Protein 9A6F (pdb70)

Radius of gyration: 28.42 Å; Cα contacts (8 Å, |Δi|>4): 442; chains: 2; bounding box: 50×76×65 Å

Secondary structure (DSSP, 8-state):
--HHHHHHHHHHHHHHHTTSPP-HHHHHHHHHHHHTSEEEEEETTSBEEEEE-SS----HHHHHHHHHTB--HHHHHHHHT--S-EEEE-SS-TT--S-GGGGGGGTT-EEEEEEEEETTEEEEEEEEEESSPPP-HHHHHHHHHHHHHHHHHHHHHHHHHHHHHHHHHHHHHHHHHTS-HHHHHHHHHHHHHS-SSEEEE-HHHHHHHHT--HHHHHHHHHHHHHTTSEEEEE-GGG-EEEEES-HHHHHHHHTTT--/--HHHHHHHHHHHHSS----HHHHHHHHHHHHHTTSS-HHHHHHHHHHHHHTT---------

Foldseek 3Di:
DDLVVLLVLLVVVLVVCVPPQQDQAVLQVSLCVSLVWWKWWAWLQQQTRYTDHNDDDPDPVVVVCVVVSGDDRVVSVLLVVPPAKDFFDDLPDPPNSDDPVCSSVPPFWGKIKGFQDDPNDRGTIMITIDRDDGQDPSSVVSSNSSSPSVSVSSVVNVVVVVVVVVVLVVLLVVLCVVADPLLNLLVLVQVVPDPPQKDFDDLVVSCVVSVHDSVSPVVSVVSCVVSVQKDWDAPDPSGIIIGGPRPVNVVVSVVVPPD/DAPVVLQVVCCVVVVDGDPDLQVSLVSLVVCVVVVNADPVRSVVSCVNSVVVPHDDDDPPDD

Nearest PDB structures (foldseek):
  5lnh-assembly1_A  TM=8.984E-01  e=1.939E-40  Bacillus subtilis subsp. subtilis str. 168
 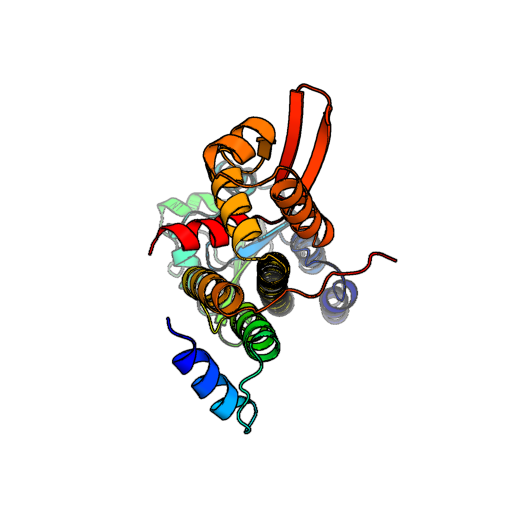 5loe-assembly4_D  TM=8.248E-01  e=2.174E-40  Bacillus subtilis subsp. subtilis str. 168
  5ey2-assembly1_B  TM=9.301E-01  e=2.393E-34  Bacillus cereus ATCC 14579
  8c7u-assembly1_B  TM=8.618E-01  e=5.337E-29  Enterococcus faecalis V583
  8c7o-assembly1_A  TM=7.448E-01  e=7.417E-31  Staphylococcus aureus subsp. aureus USA300

Sequence (321 aa):
MALLQKTRIINSMLQAAAGKPVNFKEMAETLRDVIDSNIFVVSRRGKLLGYSINQQIENDRMKKMLEDRQFPEEYTKNLFNVPETSSNLDINSEYTAFPVENRDLFQAGLTTIVPIIGGGERLGTLILSRLQ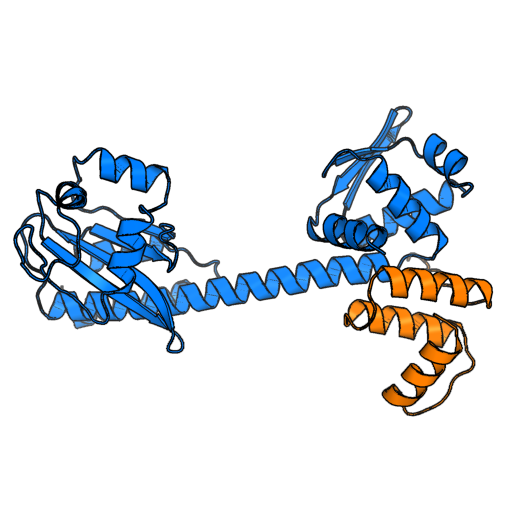DQFNDDDLILAEYGATVVGMEILREKAEEIEEEARSKAVVQMAISSLSYSELEAIEHIFEELDGNEGLLVASKIADRVGITRSVIVNALRKLESAGVIESRSLGMKGTYIKVLNNKFLIELENLKSHMNVSYLSKRFAEMKKYETDCMNKLMDFAKFLYIQGHLSITEFRNSMKVLEANGAESPAYEMN

Structure (mmCIF, N/CA/C/O backbone):
data_9A6F
#
_entry.id   9A6F
#
loop_
_entity.id
_entity.type
_entity.pdbx_description
1 POLYMER CODY_BACSU
2 POLYMER YPPF_BACSU
#
loop_
_atom_site.group_PDB
_atom_site.id
_atom_site.type_symbol
_atom_site.label_atom_id
_atom_site.label_alt_id
_atom_site.label_comp_id
_atom_site.label_asym_id
_atom_site.label_entity_id
_atom_site.label_seq_id
_atom_site.pdbx_PDB_ins_code
_atom_site.Cartn_x
_atom_site.Cartn_y
_atom_site.Cartn_z
_atom_site.occupancy
_atom_site.B_iso_or_equiv
_atom_site.auth_seq_id
_atom_site.auth_comp_id
_atom_site.auth_asym_id
_atom_site.auth_atom_id
_atom_site.pdbx_PDB_model_num
ATOM 1 N N . MET A 1 1 ? -5.958 40.289 5.416 1.000 0.620 1 MET A N 1
ATOM 2 C CA . MET A 1 1 ? -6.882 39.505 4.559 1.000 0.620 1 MET A CA 1
ATOM 3 C C . MET A 1 1 ? -8.015 38.973 5.427 1.000 0.620 1 MET A C 1
ATOM 4 O O . MET A 1 1 ? -7.739 38.649 6.574 1.000 0.620 1 MET A O 1
ATOM 20 N N . ALA A 1 2 ? -9.258 38.913 4.943 1.000 0.810 2 ALA A N 1
ATOM 21 C CA . ALA A 1 2 ? -10.405 38.538 5.782 1.000 0.810 2 ALA A CA 1
ATOM 22 C C . ALA A 1 2 ? -10.444 37.029 6.089 1.000 0.810 2 ALA A C 1
ATOM 23 O O . ALA A 1 2 ? -10.121 36.227 5.208 1.000 0.810 2 ALA A O 1
ATOM 30 N N . LEU A 1 3 ? -10.923 36.646 7.281 1.000 0.870 3 LEU A N 1
ATOM 31 C CA . LEU A 1 3 ? -11.109 35.245 7.690 1.000 0.870 3 LEU A CA 1
ATOM 32 C C . LEU A 1 3 ? -11.870 34.440 6.624 1.000 0.870 3 LEU A C 1
ATOM 33 O O . LEU A 1 3 ? -11.431 33.365 6.230 1.000 0.870 3 LEU A O 1
ATOM 49 N N . LEU A 1 4 ? -12.939 35.013 6.056 1.000 0.830 4 LEU A N 1
ATOM 50 C CA . LEU A 1 4 ? -13.730 34.372 4.998 1.000 0.830 4 LEU A CA 1
ATOM 51 C C . LEU A 1 4 ? -12.921 34.040 3.729 1.000 0.830 4 LEU A C 1
ATOM 52 O O . LEU A 1 4 ? -13.205 33.062 3.046 1.000 0.830 4 LEU A O 1
ATOM 68 N N . GLN A 1 5 ? -11.934 34.857 3.364 1.000 0.870 5 GLN A N 1
ATOM 69 C CA . GLN A 1 5 ? -11.077 34.566 2.209 1.000 0.870 5 GLN A CA 1
ATOM 70 C C . GLN A 1 5 ? -10.047 33.490 2.551 1.000 0.870 5 GLN A C 1
ATOM 71 O O . GLN A 1 5 ? -9.808 32.596 1.745 1.000 0.870 5 GLN A O 1
ATOM 85 N N . LYS A 1 6 ? -9.488 33.543 3.762 1.000 0.900 6 LYS A N 1
ATOM 86 C CA . LYS A 1 6 ? -8.546 32.548 4.277 1.000 0.900 6 LYS A CA 1
ATOM 87 C C . LYS A 1 6 ? -9.171 31.147 4.333 1.000 0.900 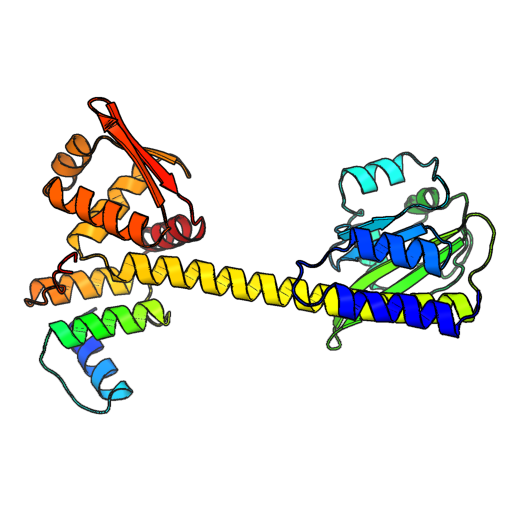6 LYS A C 1
ATOM 88 O O . LYS A 1 6 ? -8.589 30.198 3.813 1.000 0.900 6 LYS A O 1
ATOM 107 N N . THR A 1 7 ? -10.401 31.026 4.837 1.000 0.880 7 THR A N 1
ATOM 108 C CA . THR A 1 7 ? -11.135 29.746 4.853 1.000 0.880 7 THR A CA 1
ATOM 109 C C . THR A 1 7 ? -11.437 29.226 3.445 1.000 0.880 7 THR A C 1
ATOM 110 O O . THR A 1 7 ? -11.402 28.018 3.211 1.000 0.880 7 THR A O 1
ATOM 121 N N . ARG A 1 8 ? -11.679 30.117 2.472 1.000 0.850 8 ARG A N 1
ATOM 122 C CA . ARG A 1 8 ? -11.850 29.738 1.057 1.000 0.850 8 ARG A CA 1
ATOM 123 C C . ARG A 1 8 ? -10.565 29.200 0.427 1.000 0.850 8 ARG A C 1
ATOM 124 O O . ARG A 1 8 ? -10.656 28.263 -0.359 1.000 0.850 8 ARG A O 1
ATOM 145 N N . ILE A 1 9 ? -9.395 29.737 0.781 1.000 0.870 9 ILE A N 1
ATOM 146 C CA . ILE A 1 9 ? -8.105 29.212 0.302 1.000 0.870 9 ILE A CA 1
ATOM 147 C C . ILE A 1 9 ? -7.892 27.789 0.826 1.000 0.870 9 ILE A C 1
ATOM 148 O O . ILE A 1 9 ? -7.606 26.893 0.035 1.000 0.870 9 ILE A O 1
ATOM 164 N N . ILE A 1 10 ? -8.133 27.550 2.120 1.000 0.880 10 ILE A N 1
ATOM 165 C CA . ILE A 1 10 ? -8.030 26.203 2.706 1.000 0.880 10 ILE A CA 1
ATOM 166 C C . ILE A 1 10 ? -8.996 25.229 2.013 1.000 0.880 10 ILE A C 1
ATOM 167 O O . ILE A 1 10 ? -8.594 24.133 1.633 1.000 0.880 10 ILE A O 1
ATOM 183 N N . ASN A 1 11 ? -10.243 25.645 1.761 1.000 0.820 11 ASN A N 1
ATOM 184 C CA . ASN A 1 11 ? -11.219 24.821 1.035 1.000 0.820 11 ASN A CA 1
ATOM 185 C C . ASN A 1 11 ? -10.792 24.488 -0.401 1.000 0.820 11 ASN A C 1
ATOM 186 O O . ASN A 1 11 ? -11.130 23.423 -0.914 1.000 0.820 11 ASN A O 1
ATOM 197 N N . SER A 1 12 ? -10.057 25.380 -1.066 1.000 0.820 12 SER A N 1
ATOM 198 C CA . SER A 1 12 ? -9.605 25.137 -2.437 1.000 0.820 12 SER A CA 1
ATOM 199 C C . SER A 1 12 ? -8.551 24.024 -2.531 1.000 0.820 12 SER A C 1
ATOM 200 O O . SER A 1 12 ? -8.483 23.350 -3.559 1.000 0.820 12 SER A O 1
ATOM 208 N N . MET A 1 13 ? -7.809 23.752 -1.446 1.000 0.780 13 MET A N 1
ATOM 209 C CA . MET A 1 13 ? -6.847 22.642 -1.392 1.000 0.780 13 MET A CA 1
ATOM 210 C C . MET A 1 13 ? -7.519 21.279 -1.590 1.000 0.780 13 MET A C 1
ATOM 211 O O . MET A 1 13 ? -7.035 20.477 -2.383 1.000 0.780 13 MET A O 1
ATOM 225 N N . LEU A 1 14 ? -8.668 21.045 -0.941 1.000 0.730 14 LEU A N 1
ATOM 226 C CA . LEU A 1 14 ? -9.464 19.816 -1.096 1.000 0.730 14 LEU A CA 1
ATOM 227 C C . LEU A 1 14 ? -9.848 19.563 -2.560 1.000 0.730 14 LEU A C 1
ATOM 228 O O . LEU A 1 14 ? -9.836 18.429 -3.032 1.000 0.730 14 LEU A O 1
ATOM 244 N N . GLN A 1 15 ? -10.191 20.629 -3.287 1.000 0.700 15 GLN A N 1
ATOM 245 C CA . GLN A 1 15 ? -10.632 20.529 -4.678 1.000 0.700 15 GLN A CA 1
ATOM 246 C C . GLN A 1 15 ? -9.463 20.292 -5.636 1.000 0.700 15 GLN A C 1
ATOM 247 O O . GLN A 1 15 ? -9.589 19.499 -6.565 1.000 0.700 15 GLN A O 1
ATOM 261 N N . ALA A 1 16 ? -8.329 20.963 -5.419 1.000 0.660 16 ALA A N 1
ATOM 262 C CA . ALA A 1 16 ? -7.151 20.838 -6.275 1.000 0.660 16 ALA A CA 1
ATOM 263 C C . ALA A 1 16 ? -6.407 19.504 -6.087 1.000 0.660 16 ALA A C 1
ATOM 264 O O . ALA A 1 16 ? -5.768 19.020 -7.026 1.000 0.660 16 ALA A O 1
ATOM 271 N N . ALA A 1 17 ? -6.495 18.920 -4.888 1.000 0.620 17 ALA A N 1
ATOM 272 C CA . ALA A 1 17 ? -5.901 17.628 -4.564 1.000 0.620 17 ALA A CA 1
ATOM 273 C C . ALA A 1 17 ? -6.684 16.441 -5.155 1.000 0.620 17 ALA A C 1
ATOM 274 O O . ALA A 1 17 ? -6.119 15.358 -5.321 1.000 0.620 17 ALA A O 1
ATOM 281 N N . ALA A 1 18 ? -7.962 16.621 -5.509 1.000 0.640 18 ALA A N 1
ATOM 282 C CA . ALA A 1 18 ? -8.794 15.554 -6.057 1.000 0.640 18 ALA A CA 1
ATOM 283 C C . ALA A 1 18 ? -8.199 14.991 -7.364 1.000 0.640 18 ALA A C 1
ATOM 284 O O . ALA A 1 18 ? -8.051 15.696 -8.362 1.000 0.640 18 ALA A O 1
ATOM 291 N N . GLY A 1 19 ? -7.847 13.703 -7.354 1.000 0.680 19 GLY A N 1
ATOM 292 C CA . GLY A 1 19 ? -7.251 13.001 -8.497 1.000 0.680 19 GLY A CA 1
ATOM 293 C C . GLY A 1 19 ? -5.728 13.121 -8.617 1.000 0.680 19 GLY A C 1
ATOM 294 O O . GLY A 1 19 ? -5.142 12.476 -9.483 1.000 0.680 19 GLY A O 1
ATOM 298 N N . LYS A 1 20 ? -5.071 13.900 -7.752 1.000 0.780 20 LYS A N 1
ATOM 299 C CA . LYS A 1 20 ? -3.609 13.898 -7.604 1.000 0.780 20 LYS A CA 1
ATOM 300 C C . LYS A 1 20 ? -3.204 13.118 -6.353 1.000 0.780 20 LYS A C 1
ATOM 301 O O . LYS A 1 20 ? -4.000 13.060 -5.415 1.000 0.780 20 LYS A O 1
ATOM 320 N N . PRO A 1 21 ? -1.985 12.555 -6.311 1.000 0.820 21 PRO A N 1
ATOM 321 C CA . PRO A 1 21 ? -1.429 12.010 -5.079 1.000 0.820 21 PRO A CA 1
ATOM 322 C C . PRO A 1 21 ? -1.417 13.065 -3.971 1.000 0.820 21 PRO A C 1
ATOM 323 O O . PRO A 1 21 ? -1.174 14.246 -4.238 1.000 0.820 21 PRO A O 1
ATOM 334 N N . VAL A 1 22 ? -1.663 12.629 -2.739 1.000 0.870 22 VAL A N 1
ATOM 335 C CA . VAL A 1 22 ? -1.660 13.503 -1.563 1.000 0.870 22 VAL A CA 1
ATOM 336 C C . VAL A 1 22 ? -0.293 14.185 -1.405 1.000 0.870 22 VAL A C 1
ATOM 337 O O . VAL A 1 22 ? 0.752 13.538 -1.472 1.000 0.870 22 VAL A O 1
ATOM 350 N N . ASN A 1 23 ? -0.286 15.505 -1.183 1.000 0.900 23 ASN A N 1
ATOM 351 C CA . ASN A 1 23 ? 0.939 16.294 -1.026 1.000 0.900 23 ASN A CA 1
ATOM 352 C C . ASN A 1 23 ? 0.917 17.144 0.253 1.000 0.900 23 ASN A C 1
ATOM 353 O O . ASN A 1 23 ? 0.516 18.310 0.260 1.000 0.900 23 ASN A O 1
ATOM 364 N N . PHE A 1 24 ? 1.421 16.578 1.351 1.000 0.930 24 PHE A N 1
ATOM 365 C CA . PHE A 1 24 ? 1.481 17.278 2.638 1.000 0.930 24 PHE A CA 1
ATOM 366 C C . PHE A 1 24 ? 2.390 18.507 2.651 1.000 0.930 24 PHE A C 1
ATOM 367 O O . PHE A 1 24 ? 2.181 19.394 3.477 1.000 0.930 24 PHE A O 1
ATOM 384 N N . LYS A 1 25 ? 3.390 18.590 1.764 1.000 0.910 25 LYS A N 1
ATOM 385 C CA . LYS A 1 25 ? 4.268 19.764 1.681 1.000 0.910 25 LYS A CA 1
ATOM 386 C C . LYS A 1 25 ? 3.497 20.978 1.164 1.000 0.910 25 LYS A C 1
ATOM 387 O O . LYS A 1 25 ? 3.530 22.025 1.798 1.000 0.910 25 LYS A O 1
ATOM 406 N N . GLU A 1 26 ? 2.765 20.808 0.068 1.000 0.910 26 GLU A N 1
ATOM 407 C CA . GLU A 1 26 ? 1.942 21.866 -0.534 1.000 0.910 26 GLU A CA 1
ATOM 408 C C . GLU A 1 26 ? 0.818 22.320 0.411 1.000 0.910 26 GLU A C 1
ATOM 409 O O . GLU A 1 26 ? 0.547 23.515 0.544 1.000 0.910 26 GLU A O 1
ATOM 421 N N . MET A 1 27 ? 0.218 21.382 1.152 1.000 0.930 27 MET A N 1
ATOM 422 C CA . MET A 1 27 ? -0.742 21.725 2.204 1.000 0.930 27 MET A CA 1
ATOM 423 C C . MET A 1 27 ? -0.098 22.526 3.337 1.000 0.930 27 MET A C 1
ATOM 424 O O . MET A 1 27 ? -0.649 23.540 3.762 1.000 0.930 27 MET A O 1
ATOM 438 N N . ALA A 1 28 ? 1.074 22.100 3.819 1.000 0.940 28 ALA A N 1
ATOM 439 C CA . ALA A 1 28 ? 1.794 22.825 4.860 1.000 0.940 28 ALA A CA 1
ATOM 440 C C . ALA A 1 28 ? 2.201 24.233 4.395 1.000 0.940 28 ALA A C 1
ATOM 441 O O . ALA A 1 28 ? 2.107 25.175 5.176 1.000 0.940 28 ALA A O 1
ATOM 448 N N . GLU A 1 29 ? 2.610 24.395 3.133 1.000 0.930 29 GLU A N 1
ATOM 449 C CA . GLU A 1 29 ? 2.896 25.694 2.508 1.000 0.930 29 GLU A CA 1
ATOM 450 C C . GLU A 1 29 ? 1.653 26.585 2.454 1.000 0.930 29 GLU A C 1
ATOM 451 O O . GLU A 1 29 ? 1.698 27.730 2.897 1.000 0.930 29 GLU A O 1
ATOM 463 N N . THR A 1 30 ? 0.519 26.047 2.010 1.000 0.930 30 THR A N 1
ATOM 464 C CA . THR A 1 30 ? -0.731 26.812 1.953 1.000 0.930 30 THR A CA 1
ATOM 465 C C . THR A 1 30 ? -1.194 27.237 3.348 1.000 0.930 30 THR A C 1
ATOM 466 O O . THR A 1 30 ? -1.578 28.388 3.549 1.000 0.930 30 THR A O 1
ATOM 477 N N . LEU A 1 31 ? -1.135 26.340 4.340 1.000 0.950 31 LEU A N 1
ATOM 478 C CA . LEU A 1 31 ? -1.477 26.676 5.724 1.000 0.950 31 LEU A CA 1
ATOM 479 C C . LEU A 1 31 ? -0.524 27.721 6.306 1.000 0.950 31 LEU A C 1
ATOM 480 O O . LEU A 1 31 ? -0.991 28.633 6.985 1.000 0.950 31 LEU A O 1
ATOM 496 N N . ARG A 1 32 ? 0.779 27.632 6.008 1.000 0.930 32 ARG A N 1
ATOM 497 C CA . ARG A 1 32 ? 1.779 28.622 6.429 1.000 0.930 32 ARG A CA 1
ATOM 498 C C . ARG A 1 32 ? 1.404 30.001 5.910 1.000 0.930 32 ARG A C 1
ATOM 499 O O . ARG A 1 32 ? 1.433 30.944 6.683 1.000 0.930 32 ARG A O 1
ATOM 520 N N . ASP A 1 33 ? 1.018 30.115 4.644 1.000 0.920 33 ASP A N 1
ATOM 521 C CA . ASP A 1 33 ? 0.702 31.405 4.022 1.000 0.920 33 ASP A CA 1
ATOM 522 C C . ASP A 1 33 ? -0.645 31.971 4.503 1.000 0.920 33 ASP A C 1
ATOM 523 O O . ASP A 1 33 ? -0.817 33.182 4.651 1.000 0.920 33 ASP A O 1
ATOM 532 N N . VAL A 1 34 ? -1.621 31.099 4.770 1.000 0.930 34 VAL A N 1
ATOM 533 C CA . VAL A 1 34 ? -2.955 31.499 5.242 1.000 0.930 34 VAL A CA 1
ATOM 534 C C . VAL A 1 34 ? -2.940 31.901 6.719 1.000 0.930 34 VAL A C 1
ATOM 535 O O . VAL A 1 34 ? -3.593 32.883 7.104 1.000 0.930 34 VAL A O 1
ATOM 548 N N . ILE A 1 35 ? -2.224 31.138 7.542 1.000 0.920 35 ILE A N 1
ATOM 549 C CA . ILE A 1 35 ? -2.139 31.332 8.991 1.000 0.920 35 ILE A CA 1
ATOM 550 C C . ILE A 1 35 ? -0.947 32.222 9.350 1.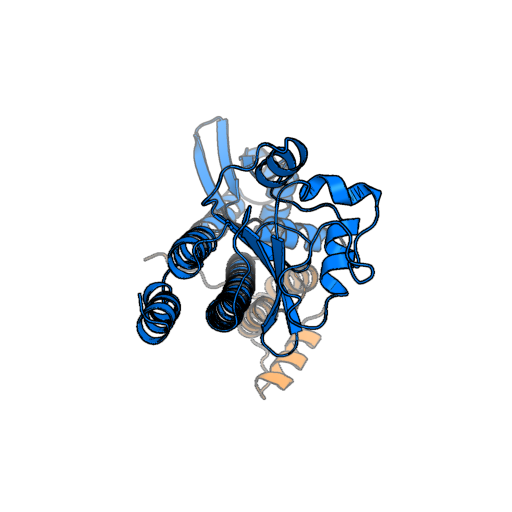000 0.920 35 ILE A C 1
ATOM 551 O O . ILE A 1 35 ? -0.963 32.805 10.412 1.000 0.920 35 ILE A O 1
ATOM 567 N N . ASP A 1 36 ? 0.039 32.433 8.483 1.000 0.900 36 ASP A N 1
ATOM 568 C CA . ASP A 1 36 ? 1.254 33.209 8.781 1.000 0.900 36 ASP A CA 1
ATOM 569 C C . ASP A 1 36 ? 2.031 32.640 9.983 1.000 0.900 36 ASP A C 1
ATOM 570 O O . ASP A 1 36 ? 2.309 33.305 10.982 1.000 0.900 36 ASP A O 1
ATOM 579 N N . SER A 1 37 ? 2.334 31.345 9.932 1.000 0.890 37 SER A N 1
ATOM 580 C CA . SER A 1 37 ? 3.054 30.634 10.993 1.000 0.890 37 SER A CA 1
ATOM 581 C C . SER A 1 37 ? 3.865 29.481 10.425 1.000 0.890 37 SER A C 1
ATOM 582 O O . SER A 1 37 ? 3.563 28.979 9.347 1.000 0.890 37 SER A O 1
ATOM 590 N N . ASN A 1 38 ? 4.854 28.990 11.168 1.000 0.890 38 ASN A N 1
ATOM 591 C CA . ASN A 1 38 ? 5.469 27.704 10.842 1.000 0.890 38 ASN A CA 1
ATOM 592 C C . ASN A 1 38 ? 4.422 26.596 10.977 1.000 0.890 38 ASN A C 1
ATOM 593 O O . ASN A 1 38 ? 3.626 26.630 11.915 1.000 0.890 38 ASN A O 1
ATOM 604 N N . ILE A 1 39 ? 4.431 25.628 10.063 1.000 0.920 39 ILE A N 1
ATOM 605 C CA . ILE A 1 39 ? 3.478 24.518 10.029 1.000 0.920 39 ILE A CA 1
ATOM 606 C C . ILE A 1 39 ? 4.236 23.201 10.004 1.000 0.920 39 ILE A C 1
ATOM 607 O O . ILE A 1 39 ? 5.108 22.997 9.159 1.000 0.920 39 ILE A O 1
ATOM 623 N N . PHE A 1 40 ? 3.846 22.278 10.876 1.000 0.900 40 PHE A N 1
ATOM 624 C CA . PHE A 1 40 ? 4.337 20.906 10.877 1.000 0.900 40 PHE A CA 1
ATOM 625 C C . PHE A 1 40 ? 3.156 19.944 10.957 1.000 0.900 40 PHE A C 1
ATOM 626 O O . PHE A 1 40 ? 2.354 19.991 11.889 1.000 0.900 40 PHE A O 1
ATOM 643 N N . VAL A 1 41 ? 3.065 19.051 9.979 1.000 0.950 41 VAL A N 1
ATOM 644 C CA . VAL A 1 41 ? 2.084 17.970 9.933 1.000 0.950 41 VAL A CA 1
ATOM 645 C C . VAL A 1 41 ? 2.773 16.693 10.385 1.000 0.950 41 VAL A C 1
ATOM 646 O O . VAL A 1 41 ? 3.631 16.149 9.686 1.000 0.950 41 VAL A O 1
ATOM 659 N N . VAL A 1 42 ? 2.392 16.203 11.559 1.000 0.930 42 VAL A N 1
ATOM 660 C CA . VAL A 1 42 ? 2.993 15.026 12.185 1.000 0.930 42 VAL A CA 1
ATOM 661 C C . VAL A 1 42 ? 1.972 13.896 12.218 1.000 0.930 42 VAL A C 1
ATOM 662 O O . VAL A 1 42 ? 0.839 14.071 12.657 1.000 0.930 42 VAL A O 1
ATOM 675 N N . SER A 1 43 ? 2.361 12.711 11.762 1.000 0.920 43 SER A N 1
ATOM 676 C CA . SER A 1 43 ? 1.519 11.515 11.839 1.000 0.920 43 SER A CA 1
ATOM 677 C C . SER A 1 43 ? 1.318 11.044 13.284 1.000 0.920 43 SER A C 1
ATOM 678 O O . SER A 1 43 ? 2.071 11.401 14.191 1.000 0.920 43 SER A O 1
ATOM 686 N N . ARG A 1 44 ? 0.367 10.127 13.497 1.000 0.870 44 ARG A N 1
ATOM 687 C CA . ARG A 1 44 ? 0.165 9.441 14.787 1.000 0.870 44 ARG A CA 1
ATOM 688 C C . ARG A 1 44 ? 1.443 8.814 15.373 1.000 0.870 44 ARG A C 1
ATOM 689 O O . ARG A 1 44 ? 1.551 8.693 16.587 1.000 0.870 44 ARG A O 1
ATOM 710 N N . ARG A 1 45 ? 2.396 8.394 14.530 1.000 0.890 45 ARG A N 1
ATOM 711 C CA . ARG A 1 45 ? 3.663 7.752 14.938 1.000 0.890 45 ARG A CA 1
ATOM 712 C C . ARG A 1 45 ? 4.852 8.719 15.002 1.000 0.890 45 ARG A C 1
ATOM 713 O O . ARG A 1 45 ? 5.990 8.275 15.112 1.000 0.890 45 ARG A O 1
ATOM 734 N N . GLY A 1 46 ? 4.625 10.027 14.894 1.000 0.890 46 GLY A N 1
ATOM 735 C CA . GLY A 1 46 ? 5.701 11.020 14.991 1.000 0.890 46 GLY A CA 1
ATOM 736 C C . GLY A 1 46 ? 6.460 11.258 13.687 1.000 0.890 46 GLY A C 1
ATOM 737 O O . GLY A 1 46 ? 7.292 12.158 13.625 1.000 0.890 46 GLY A O 1
ATOM 741 N N . LYS A 1 47 ? 6.161 10.505 12.622 1.000 0.930 47 LYS A N 1
ATOM 742 C CA . LYS A 1 47 ? 6.703 10.778 11.287 1.000 0.930 47 LYS A CA 1
ATOM 743 C C . LYS A 1 47 ? 6.211 12.139 10.812 1.000 0.930 47 LYS A C 1
ATOM 744 O O . LYS A 1 47 ? 5.002 12.383 10.838 1.000 0.930 47 LYS A O 1
ATOM 763 N N . LEU A 1 48 ? 7.126 12.989 10.368 1.000 0.930 48 LEU A N 1
ATOM 764 C CA . LEU A 1 48 ? 6.821 14.285 9.781 1.000 0.930 48 LEU A CA 1
ATOM 765 C C . LEU A 1 48 ? 6.354 14.078 8.334 1.000 0.930 48 LEU A C 1
ATOM 766 O O . LEU A 1 48 ? 7.144 13.719 7.459 1.000 0.930 48 LEU A O 1
ATOM 782 N N . LEU A 1 49 ? 5.056 14.272 8.097 1.000 0.940 49 LEU A N 1
ATOM 783 C CA . LEU A 1 49 ? 4.426 14.075 6.788 1.000 0.940 49 LEU A CA 1
ATOM 784 C C . LEU A 1 49 ? 4.724 15.249 5.852 1.000 0.940 49 LEU A C 1
ATOM 785 O O . LEU A 1 49 ? 5.078 15.059 4.691 1.000 0.940 49 LEU A O 1
ATOM 801 N N . GLY A 1 50 ? 4.642 16.468 6.379 1.000 0.920 50 GLY A N 1
ATOM 802 C CA . GLY A 1 50 ? 4.933 17.696 5.653 1.000 0.920 50 GLY A CA 1
ATOM 803 C C . GLY A 1 50 ? 5.189 18.841 6.616 1.000 0.920 50 GLY A C 1
ATOM 804 O O . GLY A 1 50 ? 4.735 18.817 7.758 1.000 0.920 50 GLY A O 1
ATOM 808 N N . TYR A 1 51 ? 5.942 19.836 6.172 1.000 0.900 51 TYR A N 1
ATOM 809 C CA . TYR A 1 51 ? 6.179 21.043 6.945 1.000 0.900 51 TYR A CA 1
ATOM 810 C C . TYR A 1 51 ? 6.453 22.216 6.020 1.000 0.900 51 TYR A C 1
ATOM 811 O O . TYR A 1 51 ? 6.851 22.041 4.867 1.000 0.900 51 TYR A O 1
ATOM 829 N N . SER A 1 52 ? 6.267 23.411 6.555 1.000 0.910 52 SER A N 1
ATOM 830 C CA . SER A 1 52 ? 6.668 24.637 5.896 1.000 0.910 52 SER A CA 1
ATOM 831 C C . SER A 1 52 ? 7.055 25.677 6.937 1.000 0.910 52 SER A C 1
ATOM 832 O O . SER A 1 52 ? 6.387 25.831 7.959 1.000 0.910 52 SER A O 1
ATOM 840 N N . ILE A 1 53 ? 8.171 26.362 6.693 1.000 0.850 53 ILE A N 1
ATOM 841 C CA . ILE A 1 53 ? 8.756 27.341 7.614 1.000 0.850 53 ILE A CA 1
ATOM 842 C C . ILE A 1 53 ? 8.519 28.737 7.042 1.000 0.850 53 ILE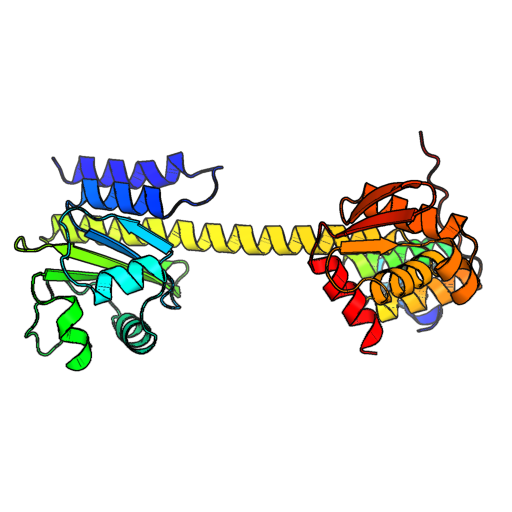 A C 1
ATOM 843 O O . ILE A 1 53 ? 8.727 28.967 5.850 1.000 0.850 53 ILE A O 1
ATOM 859 N N . ASN A 1 54 ? 8.079 29.648 7.904 1.000 0.760 54 ASN A N 1
ATOM 860 C CA . ASN A 1 54 ? 7.907 31.071 7.631 1.000 0.760 54 ASN A CA 1
ATOM 861 C C . ASN A 1 54 ? 9.031 31.896 8.270 1.000 0.760 54 ASN A C 1
ATOM 862 O O . ASN A 1 54 ? 9.659 32.729 7.626 1.000 0.760 54 ASN A O 1
ATOM 873 N N . GLN A 1 55 ? 9.323 31.615 9.542 1.000 0.700 55 GLN A N 1
ATOM 874 C CA . GLN A 1 55 ? 10.347 32.306 10.318 1.000 0.700 55 GLN A CA 1
ATOM 875 C C . GLN A 1 55 ? 11.427 31.302 10.716 1.000 0.700 55 GLN A C 1
ATOM 876 O O . GLN A 1 55 ? 11.118 30.265 11.309 1.000 0.700 55 GLN A O 1
ATOM 890 N N . GLN A 1 56 ? 12.682 31.583 10.343 1.000 0.630 56 GLN A N 1
ATOM 891 C CA . GLN A 1 56 ? 13.786 30.650 10.560 1.000 0.630 56 GLN A CA 1
ATOM 892 C C . GLN A 1 56 ? 13.954 30.309 12.039 1.000 0.630 56 GLN A C 1
ATOM 893 O O . GLN A 1 56 ? 13.921 31.170 12.914 1.000 0.630 56 GLN A O 1
ATOM 907 N N . ILE A 1 57 ? 14.166 29.019 12.280 1.000 0.560 57 ILE A N 1
ATOM 908 C CA . ILE A 1 57 ? 14.416 28.455 13.598 1.000 0.560 57 ILE A CA 1
ATOM 909 C C . ILE A 1 57 ? 15.911 28.141 13.665 1.000 0.560 57 ILE A C 1
ATOM 910 O O . ILE A 1 57 ? 16.397 27.293 12.917 1.000 0.560 57 ILE A O 1
ATOM 926 N N . GLU A 1 58 ? 16.647 28.796 14.562 1.000 0.560 58 GLU A N 1
ATOM 927 C CA . GLU A 1 58 ? 18.094 28.568 14.730 1.000 0.560 58 GLU A CA 1
ATOM 928 C C . GLU A 1 58 ? 18.435 27.319 15.569 1.000 0.560 58 GLU A C 1
ATOM 929 O O . GLU A 1 58 ? 19.588 27.097 15.920 1.000 0.560 58 GLU A O 1
ATOM 941 N N . ASN A 1 59 ? 17.460 26.461 15.876 1.000 0.620 59 ASN A N 1
ATOM 942 C CA . ASN A 1 59 ? 17.663 25.306 16.747 1.000 0.620 59 ASN A CA 1
ATOM 943 C C . ASN A 1 59 ? 18.170 24.072 15.981 1.000 0.620 59 ASN A C 1
ATOM 944 O O . ASN A 1 59 ? 17.463 23.493 15.151 1.000 0.620 59 ASN A O 1
ATOM 955 N N . ASP A 1 60 ? 19.379 23.620 16.308 1.000 0.640 60 ASP A N 1
ATOM 956 C CA . ASP A 1 60 ? 20.011 22.468 15.656 1.000 0.640 60 ASP A CA 1
ATOM 957 C C . ASP A 1 60 ? 19.263 21.150 15.884 1.000 0.640 60 ASP A C 1
ATOM 958 O O . ASP A 1 60 ? 19.200 20.298 14.997 1.000 0.640 60 ASP A O 1
ATOM 967 N N . ARG A 1 61 ? 18.619 20.984 17.042 1.000 0.650 61 ARG A N 1
ATOM 968 C CA . ARG A 1 61 ? 17.812 19.796 17.337 1.000 0.650 61 ARG A CA 1
ATOM 969 C C . ARG A 1 61 ? 16.565 19.750 16.445 1.000 0.650 61 ARG A C 1
ATOM 970 O O . ARG A 1 61 ? 16.210 18.677 15.962 1.000 0.650 61 ARG A O 1
ATOM 991 N N . MET A 1 62 ? 15.958 20.909 16.154 1.000 0.680 62 MET A N 1
ATOM 992 C CA . MET A 1 62 ? 14.881 21.023 15.160 1.000 0.680 62 MET A CA 1
ATOM 993 C C . MET A 1 62 ? 15.376 20.676 13.758 1.000 0.680 62 MET A C 1
ATOM 994 O O . MET A 1 62 ? 14.723 19.885 13.085 1.000 0.680 62 MET A O 1
ATOM 1008 N N . LYS A 1 63 ? 16.537 21.197 13.331 1.000 0.700 63 LYS A N 1
ATOM 1009 C CA . LYS A 1 63 ? 17.117 20.842 12.022 1.000 0.700 63 LYS A CA 1
ATOM 1010 C C . LYS A 1 63 ? 17.245 19.331 11.869 1.000 0.700 63 LYS A C 1
ATOM 1011 O O . LYS A 1 63 ? 16.785 18.787 10.872 1.000 0.700 63 LYS A O 1
ATOM 1030 N N . LYS A 1 64 ? 17.748 18.653 12.901 1.000 0.730 64 LYS A N 1
ATOM 1031 C CA . LYS A 1 64 ? 17.871 17.197 12.889 1.000 0.730 64 LYS A CA 1
ATOM 1032 C C . LYS A 1 64 ? 16.524 16.478 12.736 1.000 0.730 64 LYS A C 1
ATOM 1033 O O . LYS A 1 64 ? 16.430 15.557 11.941 1.000 0.730 64 LYS A O 1
ATOM 1052 N N . MET A 1 65 ? 15.457 16.907 13.418 1.000 0.740 65 MET A N 1
ATOM 1053 C CA . MET A 1 65 ? 14.126 16.294 13.225 1.000 0.740 65 MET A CA 1
ATOM 1054 C C . MET A 1 65 ? 13.557 16.523 11.822 1.000 0.740 65 MET A C 1
ATOM 1055 O O . MET A 1 65 ? 12.823 15.678 11.307 1.000 0.740 65 MET A O 1
ATOM 1069 N N . LEU A 1 66 ? 13.861 17.675 11.216 1.000 0.770 66 LEU A N 1
ATOM 1070 C CA . LEU A 1 66 ? 13.460 17.976 9.842 1.000 0.770 66 LEU A CA 1
ATOM 1071 C C . LEU A 1 66 ? 14.229 17.108 8.839 1.000 0.770 66 LEU A C 1
ATOM 1072 O O . LEU A 1 66 ? 13.634 16.645 7.866 1.000 0.770 66 LEU A O 1
ATOM 1088 N N . GLU A 1 67 ? 15.512 16.850 9.099 1.000 0.790 67 GLU A N 1
ATOM 1089 C CA . GLU A 1 67 ? 16.353 15.938 8.315 1.000 0.790 67 GLU A CA 1
ATOM 1090 C C . GLU A 1 67 ? 15.906 14.479 8.462 1.000 0.790 67 GLU A C 1
ATOM 1091 O O . GLU A 1 67 ? 15.609 13.824 7.463 1.000 0.790 67 GLU A O 1
ATOM 1103 N N . ASP A 1 68 ? 15.765 14.000 9.700 1.000 0.820 68 ASP A N 1
ATOM 1104 C CA . ASP A 1 68 ? 15.336 12.634 10.021 1.000 0.820 68 ASP A CA 1
ATOM 1105 C C . ASP A 1 68 ? 13.857 12.390 9.651 1.000 0.820 68 ASP A C 1
ATOM 1106 O O . ASP A 1 68 ? 13.396 11.248 9.609 1.000 0.820 68 ASP A O 1
ATOM 1115 N N . ARG A 1 69 ? 13.087 13.462 9.398 1.000 0.870 69 ARG A N 1
ATOM 1116 C CA . ARG A 1 69 ? 11.626 13.461 9.186 1.000 0.870 69 ARG A CA 1
ATOM 1117 C C . ARG A 1 69 ? 10.858 12.690 10.259 1.000 0.870 69 ARG A C 1
ATOM 1118 O O . ARG A 1 69 ? 9.807 12.098 9.993 1.000 0.870 69 ARG A O 1
ATOM 1139 N N . GLN A 1 70 ? 11.361 12.715 11.484 1.000 0.870 70 GLN A N 1
ATOM 1140 C CA . GLN A 1 70 ? 10.830 11.935 12.587 1.000 0.870 70 GLN A CA 1
ATOM 1141 C C . GLN A 1 70 ? 10.989 12.710 13.891 1.000 0.870 70 GLN A C 1
ATOM 1142 O O . GLN A 1 70 ? 12.085 13.126 14.265 1.000 0.870 70 GLN A O 1
ATOM 1156 N N . PHE A 1 71 ? 9.879 12.879 14.603 1.000 0.820 71 PHE A N 1
ATOM 1157 C CA . PHE A 1 71 ? 9.897 13.402 15.958 1.000 0.820 71 PHE A CA 1
ATOM 1158 C C . PHE A 1 71 ? 10.313 12.305 16.947 1.000 0.820 71 PHE A C 1
ATOM 1159 O O . PHE A 1 71 ? 9.969 11.131 16.753 1.000 0.820 71 PHE A O 1
ATOM 1176 N N . PRO A 1 72 ? 11.004 12.678 18.037 1.000 0.770 72 PRO A N 1
ATOM 1177 C CA . PRO A 1 72 ? 11.331 11.775 19.129 1.000 0.770 72 PRO A CA 1
ATOM 1178 C C . PRO A 1 72 ? 10.101 11.041 19.662 1.000 0.770 72 PRO A C 1
ATOM 1179 O O . PRO A 1 72 ? 9.009 11.610 19.758 1.000 0.770 72 PRO A O 1
ATOM 1190 N N . GLU A 1 73 ? 10.277 9.777 20.044 1.000 0.800 73 GLU A N 1
ATOM 1191 C CA . GLU A 1 73 ? 9.165 8.925 20.473 1.000 0.800 73 GLU A CA 1
ATOM 1192 C C . GLU A 1 73 ? 8.463 9.473 21.724 1.000 0.800 73 GLU A C 1
ATOM 1193 O O . GLU A 1 73 ? 7.236 9.503 21.791 1.000 0.800 73 GLU A O 1
ATOM 1205 N N . GLU A 1 74 ? 9.231 9.965 22.697 1.000 0.750 74 GLU A N 1
ATOM 1206 C CA . GLU A 1 74 ? 8.688 10.533 23.933 1.000 0.750 74 GLU A CA 1
ATOM 1207 C C . GLU A 1 74 ? 7.840 11.783 23.664 1.000 0.750 74 GLU A C 1
ATOM 1208 O O . GLU A 1 74 ? 6.717 11.903 24.150 1.000 0.750 74 GLU A O 1
ATOM 1220 N N . TYR A 1 75 ? 8.330 12.677 22.803 1.000 0.740 75 TYR A N 1
ATOM 1221 C CA . TYR A 1 75 ? 7.578 13.850 22.367 1.000 0.740 75 TYR A CA 1
ATOM 1222 C C . TYR A 1 75 ? 6.299 13.449 21.622 1.000 0.740 75 TYR A C 1
ATOM 1223 O O . TYR A 1 75 ? 5.221 13.964 21.910 1.000 0.740 75 TYR A O 1
ATOM 1241 N N . THR A 1 76 ? 6.402 12.469 20.721 1.000 0.800 76 THR A N 1
ATOM 1242 C CA . THR A 1 76 ? 5.260 11.920 19.977 1.000 0.800 76 THR A CA 1
ATOM 1243 C C . THR A 1 76 ? 4.177 11.375 20.917 1.000 0.800 76 THR A C 1
ATOM 1244 O O . THR A 1 76 ? 2.994 11.628 20.691 1.000 0.800 76 THR A O 1
ATOM 1255 N N . LYS A 1 77 ? 4.557 10.678 22.000 1.000 0.790 77 LYS A N 1
ATOM 1256 C CA . LYS A 1 77 ? 3.614 10.196 23.027 1.000 0.790 77 LYS A CA 1
ATOM 1257 C C . LYS A 1 77 ? 2.918 11.348 23.748 1.000 0.790 77 LYS A C 1
ATOM 1258 O O . LYS A 1 77 ? 1.705 11.305 23.921 1.000 0.790 77 LYS A O 1
ATOM 1277 N N . ASN A 1 78 ? 3.655 12.394 24.109 1.000 0.760 78 ASN A N 1
ATOM 1278 C CA . ASN A 1 78 ? 3.085 13.544 24.812 1.000 0.760 78 ASN A CA 1
ATOM 1279 C C . ASN A 1 78 ? 2.119 14.349 23.937 1.000 0.760 78 ASN A C 1
ATOM 1280 O O . ASN A 1 78 ? 1.057 14.741 24.413 1.000 0.760 78 ASN A O 1
ATOM 1291 N N . LEU A 1 79 ? 2.413 14.510 22.641 1.000 0.790 79 LEU A N 1
ATOM 1292 C CA . LEU A 1 79 ? 1.467 15.113 21.693 1.000 0.790 79 LEU A CA 1
ATOM 1293 C C . LEU A 1 79 ? 0.129 14.369 21.664 1.000 0.790 79 LEU A C 1
ATOM 1294 O O . LEU A 1 79 ? -0.925 14.985 21.512 1.000 0.790 79 LEU A O 1
ATOM 1310 N N . PHE A 1 80 ? 0.156 13.043 21.792 1.000 0.780 80 PHE A N 1
ATOM 1311 C CA . PHE A 1 80 ? -1.051 12.221 21.768 1.000 0.780 80 PHE A CA 1
ATOM 1312 C C . PHE A 1 80 ? -1.940 12.444 22.997 1.000 0.780 80 PHE A C 1
ATOM 1313 O O . PHE A 1 80 ? -3.158 12.317 22.898 1.000 0.780 80 PHE A O 1
ATOM 1330 N N . ASN A 1 81 ? -1.345 12.838 24.124 1.000 0.760 81 ASN A N 1
ATOM 1331 C CA . ASN A 1 81 ? -2.075 13.162 25.346 1.000 0.760 81 ASN A CA 1
ATOM 1332 C C . ASN A 1 81 ? -2.792 14.519 25.283 1.000 0.760 81 ASN A C 1
ATOM 1333 O O . ASN A 1 81 ? -3.538 14.823 26.205 1.000 0.760 81 ASN A O 1
ATOM 1344 N N . VAL A 1 82 ? -2.590 15.318 24.225 1.000 0.810 82 VAL A N 1
ATOM 1345 C CA . VAL A 1 82 ? -3.320 16.572 23.985 1.000 0.810 82 VAL A CA 1
ATOM 1346 C C . VAL A 1 82 ? -4.656 16.241 23.299 1.000 0.810 82 VAL A C 1
ATOM 1347 O O . VAL A 1 82 ? -4.626 15.855 22.121 1.000 0.810 82 VAL A O 1
ATOM 1360 N N . PRO A 1 83 ? -5.810 16.322 24.000 1.000 0.810 83 PRO A N 1
ATOM 1361 C CA . PRO A 1 83 ? -7.094 15.859 23.469 1.000 0.810 83 PRO A CA 1
ATOM 1362 C C . PRO A 1 83 ? -7.794 16.910 22.598 1.000 0.810 83 PRO A C 1
ATOM 1363 O O . PRO A 1 83 ? -8.533 16.550 21.685 1.000 0.810 83 PRO A O 1
ATOM 1374 N N . GLU A 1 84 ? -7.534 18.191 22.855 1.000 0.890 84 GLU A N 1
ATOM 1375 C CA . GLU A 1 84 ? -8.150 19.342 22.195 1.000 0.890 84 GLU A CA 1
ATOM 1376 C C . GLU A 1 84 ? -7.101 20.399 21.839 1.000 0.890 84 GLU A C 1
ATOM 1377 O O . GLU A 1 84 ? -5.949 20.321 22.277 1.000 0.890 84 GLU A O 1
ATOM 1389 N N . THR A 1 85 ? -7.490 21.374 21.016 1.000 0.910 85 THR A N 1
ATOM 1390 C CA . THR A 1 85 ? -6.610 22.463 20.590 1.000 0.910 85 THR A CA 1
ATOM 1391 C C . THR A 1 85 ? -6.019 23.183 21.802 1.000 0.910 85 THR A C 1
ATOM 1392 O O . THR A 1 85 ? -6.737 23.750 22.618 1.000 0.910 85 THR A O 1
ATOM 1403 N N . SER A 1 86 ? -4.692 23.174 21.912 1.000 0.860 86 SER A N 1
ATOM 1404 C CA . SER A 1 86 ? -3.955 23.878 22.963 1.000 0.860 86 SER A CA 1
ATOM 1405 C C . SER A 1 86 ? -3.176 25.027 22.331 1.000 0.860 86 SER A C 1
ATOM 1406 O O . SER A 1 86 ? -2.178 24.797 21.643 1.000 0.860 86 SER A O 1
ATOM 1414 N N . SER A 1 87 ? -3.668 26.254 22.508 1.000 0.860 87 SER A N 1
ATOM 1415 C CA . SER A 1 87 ? -3.165 27.461 21.842 1.000 0.860 87 SER A CA 1
ATOM 1416 C C . SER A 1 87 ? -2.159 28.243 22.674 1.000 0.860 87 SER A C 1
ATOM 1417 O O . SER A 1 87 ? -2.314 28.323 23.892 1.000 0.860 87 SER A O 1
ATOM 1425 N N . ASN A 1 88 ? -1.224 28.927 22.007 1.000 0.800 88 ASN A N 1
ATOM 1426 C CA . ASN A 1 88 ? -0.315 29.897 22.636 1.000 0.800 88 ASN A CA 1
ATOM 1427 C C . ASN A 1 88 ? 0.453 29.334 23.841 1.000 0.800 88 ASN A C 1
ATOM 1428 O O . ASN A 1 88 ? 0.679 30.040 24.823 1.000 0.800 88 ASN A O 1
ATOM 1439 N N . LEU A 1 89 ? 0.846 28.062 23.781 1.000 0.720 89 LEU A N 1
ATOM 1440 C CA . LEU A 1 89 ? 1.665 27.456 24.819 1.000 0.720 89 LEU A CA 1
ATOM 1441 C C . LEU A 1 89 ? 3.027 28.154 24.830 1.000 0.720 89 LEU A C 1
ATOM 1442 O O . LEU A 1 89 ? 3.725 28.187 23.810 1.000 0.720 89 LEU A O 1
ATOM 1458 N N . ASP A 1 90 ? 3.363 28.736 25.979 1.000 0.630 90 ASP A N 1
ATOM 1459 C CA . ASP A 1 90 ? 4.668 29.323 26.251 1.000 0.630 90 ASP A CA 1
ATOM 1460 C C . ASP A 1 90 ? 5.631 28.285 26.868 1.000 0.630 90 ASP A C 1
ATOM 1461 O O . ASP A 1 90 ? 5.307 27.107 27.026 1.000 0.630 90 ASP A O 1
ATOM 1470 N N . ILE A 1 91 ? 6.839 28.729 27.220 1.000 0.550 91 ILE A N 1
ATOM 1471 C CA . ILE A 1 91 ? 7.907 27.878 27.773 1.000 0.550 91 ILE A CA 1
ATOM 1472 C C . ILE A 1 91 ? 7.655 27.493 29.245 1.000 0.550 91 ILE A C 1
ATOM 1473 O O . ILE A 1 91 ? 8.175 26.482 29.725 1.000 0.550 91 ILE A O 1
ATOM 1489 N N . ASN A 1 92 ? 6.902 28.312 29.982 1.000 0.520 92 ASN A N 1
ATOM 1490 C CA . ASN A 1 92 ? 6.762 28.236 31.437 1.000 0.520 92 ASN A CA 1
ATOM 1491 C C . ASN A 1 92 ? 5.419 27.666 31.900 1.000 0.520 92 ASN A C 1
ATOM 1492 O O . ASN A 1 92 ? 5.242 27.473 33.101 1.000 0.520 92 ASN A O 1
ATOM 1503 N N . SER A 1 93 ? 4.480 27.410 30.994 1.000 0.500 93 SER A N 1
ATOM 1504 C CA . SER A 1 93 ? 3.135 26.981 31.347 1.000 0.500 93 SER A CA 1
ATOM 1505 C C . SER A 1 93 ? 3.176 25.682 32.163 1.000 0.500 93 SER A C 1
ATOM 1506 O O . SER A 1 93 ? 3.860 24.713 31.826 1.000 0.500 93 SER A O 1
ATOM 1514 N N . GLU A 1 94 ? 2.451 25.638 33.279 1.000 0.430 94 GLU A N 1
ATOM 1515 C CA . GLU A 1 94 ? 2.366 24.432 34.118 1.000 0.430 94 GLU A CA 1
ATOM 1516 C C . GLU A 1 94 ? 1.657 23.280 33.397 1.000 0.430 94 GLU A C 1
ATOM 1517 O O . GLU A 1 94 ? 1.942 22.113 33.653 1.000 0.430 94 GLU A O 1
ATOM 1529 N N . TYR A 1 95 ? 0.760 23.608 32.464 1.000 0.390 95 TYR A N 1
ATOM 1530 C CA . TYR A 1 95 ? -0.003 22.642 31.674 1.000 0.390 95 TYR A CA 1
ATOM 1531 C C . TYR A 1 95 ? 0.752 22.144 30.441 1.000 0.390 95 TYR A C 1
ATOM 1532 O O . TYR A 1 95 ? 0.211 21.371 29.648 1.000 0.390 95 TYR A O 1
ATOM 1550 N N . THR A 1 96 ? 2.002 22.574 30.257 1.000 0.450 96 THR A N 1
ATOM 1551 C CA . THR A 1 96 ? 2.864 22.064 29.194 1.000 0.450 96 THR A CA 1
ATOM 1552 C C . THR A 1 96 ? 3.104 20.593 29.517 1.000 0.450 96 THR A C 1
ATOM 1553 O O . THR A 1 96 ? 3.900 20.259 30.389 1.000 0.450 96 THR A O 1
ATOM 1564 N N . ALA A 1 97 ? 2.409 19.694 28.815 1.000 0.400 97 ALA A N 1
ATOM 1565 C CA . ALA A 1 97 ? 2.552 18.239 28.935 1.000 0.400 97 ALA A CA 1
ATOM 1566 C C . ALA A 1 97 ? 3.942 17.731 28.486 1.000 0.400 97 ALA A C 1
ATOM 1567 O O . ALA A 1 97 ? 4.114 16.567 28.126 1.000 0.400 97 ALA A O 1
ATOM 1574 N N . PHE A 1 98 ? 4.936 18.617 28.447 1.000 0.490 98 PHE A N 1
ATOM 1575 C CA . PHE A 1 98 ? 6.248 18.390 27.892 1.000 0.490 98 PHE A CA 1
ATOM 1576 C C . PHE A 1 98 ? 7.284 18.288 29.012 1.000 0.490 98 PHE A C 1
ATOM 1577 O O . PHE A 1 98 ? 7.340 19.154 29.890 1.000 0.490 98 PHE A O 1
ATOM 1594 N N . PRO A 1 99 ? 8.147 17.262 28.967 1.000 0.450 99 PRO A N 1
ATOM 1595 C CA . PRO A 1 99 ? 9.248 17.130 29.900 1.000 0.450 99 PRO A CA 1
ATOM 1596 C C . PRO A 1 99 ? 10.175 18.339 29.802 1.000 0.450 99 PRO A C 1
ATOM 1597 O O . PRO A 1 99 ? 10.391 18.894 28.721 1.000 0.450 99 PRO A O 1
ATOM 1608 N N . VAL A 1 100 ? 10.792 18.689 30.928 1.000 0.490 100 VAL A N 1
ATOM 1609 C CA . VAL A 1 100 ? 11.777 19.775 31.024 1.000 0.490 100 VAL A CA 1
ATOM 1610 C C . VAL A 1 100 ? 12.898 19.612 29.979 1.000 0.490 100 VAL A C 1
ATOM 1611 O O . VAL A 1 100 ? 13.310 20.597 29.377 1.000 0.490 100 VAL A O 1
ATOM 1624 N N . GLU A 1 101 ? 13.315 18.375 29.681 1.000 0.470 101 GLU A N 1
ATOM 1625 C CA . GLU A 1 101 ? 14.382 18.029 28.717 1.000 0.470 101 GLU A CA 1
ATOM 1626 C C . GLU A 1 101 ? 14.058 18.341 27.241 1.000 0.470 101 GLU A C 1
ATOM 1627 O O . GLU A 1 101 ? 14.938 18.326 26.374 1.000 0.470 101 GLU A O 1
ATOM 1639 N N . ASN A 1 102 ? 12.790 18.621 26.930 1.000 0.470 102 ASN A N 1
ATOM 1640 C CA . ASN A 1 102 ? 12.345 18.994 25.587 1.000 0.470 102 ASN A CA 1
ATOM 1641 C C . ASN A 1 102 ? 11.977 20.480 25.473 1.000 0.470 102 ASN A C 1
ATOM 1642 O O . ASN A 1 102 ? 11.606 20.920 24.385 1.000 0.470 102 ASN A O 1
ATOM 1653 N N . ARG A 1 103 ? 12.121 21.271 26.548 1.000 0.520 103 ARG A N 1
ATOM 1654 C CA . ARG A 1 103 ? 11.868 22.726 26.528 1.000 0.520 103 ARG A CA 1
ATOM 1655 C C . ARG A 1 103 ? 12.748 23.459 25.528 1.000 0.520 103 ARG A C 1
ATOM 1656 O O . ARG A 1 103 ? 12.310 24.436 24.924 1.000 0.520 103 ARG A O 1
ATOM 1677 N N . ASP A 1 104 ? 13.956 22.948 25.306 1.000 0.470 104 ASP A N 1
ATOM 1678 C CA . ASP A 1 104 ? 14.905 23.557 24.384 1.000 0.470 104 ASP A CA 1
ATOM 1679 C C . ASP A 1 104 ? 14.378 23.635 22.953 1.000 0.470 104 ASP A C 1
ATOM 1680 O O . ASP A 1 104 ? 14.819 24.508 22.216 1.000 0.470 104 ASP A O 1
ATOM 1689 N N . LEU A 1 105 ? 13.417 22.786 22.552 1.000 0.500 105 LEU A N 1
ATOM 1690 C CA . LEU A 1 105 ? 12.852 22.834 21.200 1.000 0.500 105 LEU A CA 1
ATOM 1691 C C . LEU A 1 105 ? 12.170 24.173 20.866 1.000 0.500 105 LEU A C 1
ATOM 1692 O O . LEU A 1 105 ? 12.153 24.540 19.693 1.000 0.500 105 LEU A O 1
ATOM 1708 N N . PHE A 1 106 ? 11.643 24.905 21.856 1.000 0.500 106 PHE A N 1
ATOM 1709 C CA . PHE A 1 106 ? 10.832 26.113 21.640 1.000 0.500 106 PHE A CA 1
ATOM 1710 C C . PHE A 1 106 ? 11.264 27.308 22.503 1.000 0.500 106 PHE A C 1
ATOM 1711 O O . PHE A 1 106 ? 10.432 28.141 22.847 1.000 0.500 106 PHE A O 1
ATOM 1728 N N . GLN A 1 107 ? 12.557 27.442 22.833 1.000 0.470 107 GLN A N 1
ATOM 1729 C CA . GLN A 1 107 ? 13.068 28.572 23.641 1.000 0.470 107 GLN A CA 1
ATOM 1730 C C . GLN A 1 107 ? 12.647 29.971 23.142 1.000 0.470 107 GLN A C 1
ATOM 1731 O O . GLN A 1 107 ? 12.722 30.927 23.909 1.000 0.470 107 GLN A O 1
ATOM 1745 N N . ALA A 1 108 ? 12.234 30.114 21.879 1.000 0.510 108 ALA A N 1
ATOM 1746 C CA . ALA A 1 108 ? 11.975 31.404 21.250 1.000 0.510 108 ALA A CA 1
ATOM 1747 C C . ALA A 1 108 ? 10.595 31.523 20.573 1.000 0.510 108 ALA A C 1
ATOM 1748 O O . ALA A 1 108 ? 10.498 32.185 19.545 1.000 0.510 108 ALA A O 1
ATOM 1755 N N . GLY A 1 109 ? 9.519 30.908 21.081 1.000 0.630 109 GLY A N 1
ATOM 1756 C CA . GLY A 1 109 ? 8.212 31.147 20.457 1.000 0.630 109 GLY A CA 1
ATOM 1757 C C . GLY A 1 109 ? 6.984 30.582 21.154 1.000 0.630 109 GLY A C 1
ATOM 1758 O O . GLY A 1 109 ? 7.074 29.778 22.076 1.000 0.630 109 GLY A O 1
ATOM 1762 N N . LEU A 1 110 ? 5.824 31.005 20.657 1.000 0.780 110 LEU A N 1
ATOM 1763 C CA . LEU A 1 110 ? 4.510 30.482 21.012 1.000 0.780 110 LEU A CA 1
ATOM 1764 C C . LEU A 1 110 ? 4.170 29.301 20.108 1.000 0.780 110 LEU A C 1
ATOM 1765 O O . LEU A 1 110 ? 4.339 29.371 18.886 1.000 0.780 110 LEU A O 1
ATOM 1781 N N . THR A 1 111 ? 3.661 28.226 20.704 1.000 0.830 111 THR A N 1
ATOM 1782 C CA . THR A 1 111 ? 3.293 27.005 19.978 1.000 0.830 111 THR A CA 1
ATOM 1783 C C . THR A 1 111 ? 1.816 26.696 20.167 1.000 0.830 111 THR A C 1
ATOM 1784 O O . THR A 1 111 ? 1.300 26.741 21.281 1.000 0.830 111 THR A O 1
ATOM 1795 N N . THR A 1 112 ? 1.140 26.346 19.079 1.000 0.880 112 THR A N 1
ATOM 1796 C CA . THR A 1 112 ? -0.248 25.884 19.092 1.000 0.880 112 THR A CA 1
ATOM 1797 C C . THR A 1 112 ? -0.303 24.470 18.541 1.000 0.880 112 THR A C 1
ATOM 1798 O O . THR A 1 112 ? 0.266 24.168 17.491 1.000 0.880 112 THR A O 1
ATOM 1809 N N . ILE A 1 113 ? -0.986 23.593 19.265 1.000 0.900 113 ILE A N 1
ATOM 1810 C CA . ILE A 1 113 ? -1.119 22.181 18.926 1.000 0.900 113 ILE A CA 1
ATOM 1811 C C . ILE A 1 113 ? -2.581 21.910 18.618 1.000 0.900 113 ILE A C 1
ATOM 1812 O O . ILE A 1 113 ? -3.444 22.156 19.456 1.000 0.900 113 ILE A O 1
ATOM 1828 N N . VAL A 1 114 ? -2.842 21.365 17.434 1.000 0.940 114 VAL A N 1
ATOM 1829 C CA . VAL A 1 114 ? -4.183 21.008 16.974 1.000 0.940 114 VAL A CA 1
ATOM 1830 C C . VAL A 1 114 ? -4.211 19.511 16.646 1.000 0.940 114 VAL A C 1
ATOM 1831 O O . VAL A 1 114 ? -3.530 19.063 15.714 1.000 0.940 114 VAL A O 1
ATOM 1844 N N . PRO A 1 115 ? -4.953 18.688 17.405 1.000 0.950 115 PRO A N 1
ATOM 1845 C CA . PRO A 1 115 ? -5.149 17.280 17.080 1.000 0.950 115 PRO A CA 1
ATOM 1846 C C . PRO A 1 115 ? -5.778 17.110 15.691 1.000 0.950 115 PRO A C 1
ATOM 1847 O O . PRO A 1 115 ? -6.788 17.730 15.375 1.000 0.950 115 PRO A O 1
ATOM 1858 N N . ILE A 1 116 ? -5.213 16.232 14.861 1.000 0.960 116 ILE A N 1
ATOM 1859 C CA . ILE A 1 116 ? -5.821 15.866 13.578 1.000 0.960 116 ILE A CA 1
ATOM 1860 C C . ILE A 1 116 ? -6.692 14.641 13.818 1.000 0.960 116 ILE A C 1
ATOM 1861 O O . ILE A 1 116 ? -6.178 13.543 14.071 1.000 0.960 116 ILE A O 1
ATOM 1877 N N . ILE A 1 117 ? -8.004 14.837 13.738 1.000 0.930 117 ILE A N 1
ATOM 1878 C CA . ILE A 1 117 ? -9.006 13.793 13.934 1.000 0.930 117 ILE A CA 1
ATOM 1879 C C . ILE A 1 117 ? -9.745 13.572 12.619 1.000 0.930 117 ILE A C 1
ATOM 1880 O O . ILE A 1 117 ? -10.187 14.517 11.973 1.000 0.930 117 ILE A O 1
ATOM 1896 N N . GLY A 1 118 ? -9.900 12.313 12.231 1.000 0.870 118 GLY A N 1
ATOM 1897 C CA . GLY A 1 118 ? -10.708 11.927 11.082 1.000 0.870 118 GLY A CA 1
ATOM 1898 C C . GLY A 1 118 ? -11.319 10.556 11.321 1.000 0.870 118 GLY A C 1
ATOM 1899 O O . GLY A 1 118 ? -10.697 9.696 11.937 1.000 0.870 118 GLY A O 1
ATOM 1903 N N . GLY A 1 119 ? -12.571 10.368 10.903 1.000 0.840 119 GLY A N 1
ATOM 1904 C CA . GLY A 1 119 ? -13.298 9.116 11.147 1.000 0.840 119 GLY A CA 1
ATOM 1905 C C . GLY A 1 119 ? -13.488 8.771 12.632 1.000 0.840 119 GLY A C 1
ATOM 1906 O O . GLY A 1 119 ? -13.668 7.606 12.959 1.000 0.840 119 GLY A O 1
ATOM 1910 N N . GLY A 1 120 ? -13.417 9.757 13.535 1.000 0.870 120 GLY A N 1
ATOM 1911 C CA . GLY A 1 120 ? -13.452 9.537 14.987 1.000 0.870 120 GLY A CA 1
ATOM 1912 C C . GLY A 1 120 ? -12.116 9.095 15.597 1.000 0.870 120 GLY A C 1
ATOM 1913 O O . GLY A 1 120 ? -12.042 8.878 16.803 1.000 0.870 120 GLY A O 1
ATOM 1917 N N . GLU A 1 121 ? -11.051 8.997 14.799 1.000 0.910 121 GLU A N 1
ATOM 1918 C CA . GLU A 1 121 ? -9.733 8.562 15.253 1.000 0.910 121 GLU A CA 1
ATOM 1919 C C . GLU A 1 121 ? -8.698 9.690 15.212 1.000 0.910 121 GLU A C 1
ATOM 1920 O O . GLU A 1 121 ? -8.709 10.547 14.329 1.000 0.910 121 GLU A O 1
ATOM 1932 N N . ARG A 1 122 ? -7.736 9.654 16.143 1.000 0.920 122 ARG A N 1
ATOM 1933 C CA . ARG A 1 122 ? -6.552 10.526 16.135 1.000 0.920 122 ARG A CA 1
ATOM 1934 C C . ARG A 1 122 ? -5.571 10.061 15.054 1.000 0.920 122 ARG A C 1
ATOM 1935 O O . ARG A 1 122 ? -4.859 9.070 15.230 1.000 0.920 122 ARG A O 1
ATOM 1956 N N . LEU A 1 123 ? -5.508 10.794 13.946 1.000 0.950 123 LEU A N 1
ATOM 1957 C CA . LEU A 1 123 ? -4.677 10.478 12.778 1.000 0.950 123 LEU A CA 1
ATOM 1958 C C . LEU A 1 123 ? -3.279 11.096 12.853 1.000 0.950 123 LEU A C 1
ATOM 1959 O O . LEU A 1 123 ? -2.321 10.544 12.306 1.000 0.950 123 LEU A O 1
ATOM 1975 N N . GLY A 1 124 ? -3.157 12.221 13.551 1.000 0.940 124 GLY A N 1
ATOM 1976 C CA . GLY A 1 124 ? -1.913 12.968 13.648 1.000 0.940 124 GLY A CA 1
ATOM 1977 C C . GLY A 1 124 ? -2.061 14.232 14.475 1.000 0.940 124 GLY A C 1
ATOM 1978 O O . GLY A 1 124 ? -3.002 14.380 15.255 1.000 0.940 124 GLY A O 1
ATOM 1982 N N . THR A 1 125 ? -1.120 15.144 14.308 1.000 0.940 125 THR A N 1
ATOM 1983 C CA . THR A 1 125 ? -1.075 16.420 15.011 1.000 0.940 125 THR A CA 1
ATOM 1984 C C . THR A 1 125 ? -0.590 17.493 14.051 1.000 0.940 125 THR A C 1
ATOM 1985 O O . THR A 1 125 ? 0.425 17.311 13.376 1.000 0.940 125 THR A O 1
ATOM 1996 N N . LEU A 1 126 ? -1.316 18.602 13.998 1.000 0.950 126 LEU A N 1
ATOM 1997 C CA . LEU A 1 126 ? -0.889 19.820 13.337 1.000 0.950 126 LEU A CA 1
ATOM 1998 C C . LEU A 1 126 ? -0.243 20.713 14.396 1.000 0.950 126 LEU A C 1
ATOM 1999 O O . LEU A 1 126 ? -0.861 21.031 15.411 1.000 0.950 126 LEU A O 1
ATOM 2015 N N . ILE A 1 127 ? 1.013 21.080 14.179 1.000 0.910 127 ILE A N 1
ATOM 2016 C CA . ILE A 1 127 ? 1.772 21.945 15.083 1.000 0.910 127 ILE A CA 1
ATOM 2017 C C . ILE A 1 127 ? 2.025 23.263 14.362 1.000 0.910 127 ILE A C 1
ATOM 2018 O O . ILE A 1 127 ? 2.531 23.271 13.237 1.000 0.910 127 ILE A O 1
ATOM 2034 N N . LEU A 1 128 ? 1.684 24.364 15.026 1.000 0.910 128 LEU A N 1
ATOM 2035 C CA . LEU A 1 128 ? 1.907 25.723 14.560 1.000 0.910 128 LEU A CA 1
ATOM 2036 C C . LEU A 1 128 ? 2.867 26.434 15.510 1.000 0.910 128 LEU A C 1
ATOM 2037 O O . LEU A 1 128 ? 2.758 26.271 16.724 1.000 0.910 128 LEU A O 1
ATOM 2053 N N . SER A 1 129 ? 3.788 27.240 14.985 1.000 0.840 129 SER A N 1
ATOM 2054 C CA . SER A 1 129 ? 4.637 28.086 15.833 1.000 0.840 129 SER A CA 1
ATOM 2055 C C . SER A 1 129 ? 4.928 29.458 15.231 1.000 0.840 129 SER A C 1
ATOM 2056 O O . SER A 1 129 ? 5.007 29.617 14.009 1.000 0.840 129 SER A O 1
ATOM 2064 N N . ARG A 1 130 ? 5.084 30.450 16.114 1.000 0.820 130 ARG A N 1
ATOM 2065 C CA . ARG A 1 130 ? 5.466 31.840 15.814 1.000 0.820 130 ARG A CA 1
ATOM 2066 C C . ARG A 1 130 ? 6.445 32.342 16.875 1.000 0.820 130 ARG A C 1
ATOM 2067 O O . ARG A 1 130 ? 6.404 31.882 18.013 1.000 0.820 130 ARG A O 1
ATOM 2088 N N . LEU A 1 131 ? 7.305 33.297 16.521 1.000 0.720 131 LEU A N 1
ATOM 2089 C CA . LEU A 1 131 ? 8.269 33.882 17.465 1.000 0.720 131 LEU A CA 1
ATOM 2090 C C . LEU A 1 131 ? 7.613 34.777 18.531 1.000 0.720 131 LEU A C 1
ATOM 2091 O O . LEU A 1 131 ? 7.951 34.664 19.705 1.000 0.720 131 LEU A O 1
ATOM 2107 N N . GLN A 1 132 ? 6.711 35.685 18.140 1.000 0.720 132 GLN A N 1
ATOM 2108 C CA . GLN A 1 132 ? 6.187 36.725 19.045 1.000 0.720 132 GLN A CA 1
ATOM 2109 C C . GLN A 1 132 ? 4.663 36.873 19.017 1.000 0.720 132 GLN A C 1
ATOM 2110 O O . GLN A 1 132 ? 4.058 37.071 20.069 1.000 0.720 132 GLN A O 1
ATOM 2124 N N . ASP A 1 133 ? 4.033 36.766 17.847 1.000 0.800 133 ASP A N 1
ATOM 2125 C CA . ASP A 1 133 ? 2.599 37.031 17.722 1.000 0.800 133 ASP A CA 1
ATOM 2126 C C . ASP A 1 133 ? 1.750 35.870 18.256 1.000 0.800 133 ASP A C 1
ATOM 2127 O O . ASP A 1 133 ? 1.885 34.724 17.814 1.000 0.800 133 ASP A O 1
ATOM 2136 N N . GLN A 1 134 ? 0.837 36.179 19.182 1.000 0.860 134 GLN A N 1
ATOM 2137 C CA . GLN A 1 134 ? -0.155 35.224 19.678 1.000 0.860 134 GLN A CA 1
ATOM 2138 C C . GLN A 1 134 ? -1.129 34.815 18.565 1.000 0.860 134 GLN A C 1
ATOM 2139 O O . GLN A 1 134 ? -1.540 35.630 17.741 1.000 0.860 134 GLN A O 1
ATOM 2153 N N . PHE A 1 135 ? -1.515 33.543 18.557 1.000 0.900 135 PHE A N 1
ATOM 2154 C CA . PHE A 1 135 ? -2.608 33.013 17.751 1.000 0.900 135 PHE A CA 1
ATOM 2155 C C . PHE A 1 135 ? -3.938 33.481 18.346 1.000 0.900 135 PHE A C 1
ATOM 2156 O O . PHE A 1 135 ? -4.254 33.154 19.490 1.000 0.900 135 PHE A O 1
ATOM 2173 N N . ASN A 1 136 ? -4.696 34.268 17.589 1.000 0.920 136 ASN A N 1
ATOM 2174 C CA . ASN A 1 136 ? -6.039 34.707 17.982 1.000 0.920 136 ASN A CA 1
ATOM 2175 C C . ASN A 1 136 ? -7.112 33.685 17.552 1.000 0.920 136 ASN A C 1
ATOM 2176 O O . ASN A 1 136 ? -6.806 32.713 16.865 1.000 0.920 136 ASN A O 1
ATOM 2187 N N . ASP A 1 137 ? -8.374 33.905 17.931 1.000 0.930 137 ASP A N 1
ATOM 2188 C CA . ASP A 1 137 ? -9.483 32.997 17.588 1.000 0.930 137 ASP A CA 1
ATOM 2189 C C . ASP A 1 137 ? -9.632 32.783 16.071 1.000 0.930 137 ASP A C 1
ATOM 2190 O O . ASP A 1 137 ? -9.865 31.659 15.628 1.000 0.930 137 ASP A O 1
ATOM 2199 N N . ASP A 1 138 ? -9.437 33.832 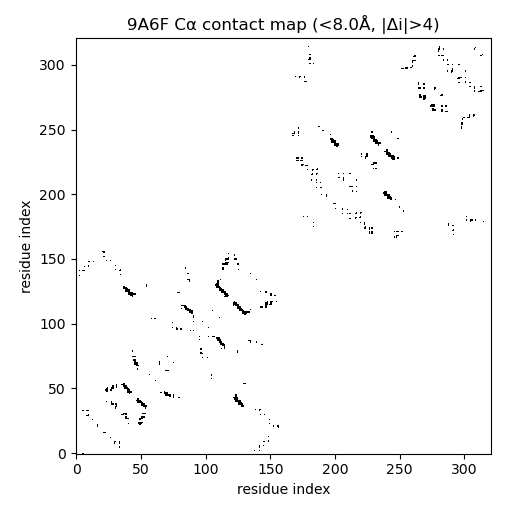15.260 1.000 0.930 138 ASP A N 1
ATOM 2200 C CA . ASP A 1 138 ? -9.441 33.727 13.794 1.000 0.930 138 ASP A CA 1
ATOM 2201 C C . ASP A 1 138 ? -8.338 32.767 13.305 1.000 0.930 138 ASP A C 1
ATOM 2202 O O . ASP A 1 138 ? -8.576 31.961 12.404 1.000 0.930 138 ASP A O 1
ATOM 2211 N N . ASP A 1 139 ? -7.143 32.817 13.905 1.000 0.940 139 ASP A N 1
ATOM 2212 C CA . ASP A 1 139 ? -6.044 31.896 13.610 1.000 0.940 139 ASP A CA 1
ATOM 2213 C C . ASP A 1 139 ? -6.370 30.457 14.054 1.000 0.940 139 ASP A C 1
ATOM 2214 O O . ASP A 1 139 ? -6.063 29.515 13.320 1.000 0.940 139 ASP A O 1
ATOM 2223 N N . LEU A 1 140 ? -7.016 30.266 15.213 1.000 0.940 140 LEU A N 1
ATOM 2224 C CA . LEU A 1 140 ? -7.419 28.942 15.713 1.000 0.940 140 LEU A CA 1
ATOM 2225 C C . LEU A 1 140 ? -8.484 28.295 14.831 1.000 0.940 140 LEU A C 1
ATOM 2226 O O . LEU A 1 140 ? -8.354 27.121 14.489 1.000 0.940 140 LEU A O 1
ATOM 2242 N N . ILE A 1 141 ? -9.474 29.069 14.377 1.000 0.940 141 ILE A N 1
ATOM 2243 C CA . ILE A 1 141 ? -10.470 28.606 13.404 1.000 0.940 141 ILE A CA 1
ATOM 2244 C C . ILE A 1 141 ? -9.766 28.085 12.149 1.000 0.940 141 ILE A C 1
ATOM 2245 O O . ILE A 1 141 ? -10.083 27.002 11.654 1.000 0.940 141 ILE A O 1
ATOM 2261 N N . LEU A 1 142 ? -8.792 28.837 11.627 1.000 0.950 142 LEU A N 1
ATOM 2262 C CA . LEU A 1 142 ? -8.036 28.423 10.444 1.000 0.950 142 LEU A CA 1
ATOM 2263 C C . LEU A 1 142 ? -7.185 27.180 10.706 1.000 0.950 142 LEU A C 1
ATOM 2264 O O . LEU A 1 142 ? -7.107 26.313 9.834 1.000 0.950 142 LEU A O 1
ATOM 2280 N N . ALA A 1 143 ? -6.578 27.074 11.886 1.000 0.950 143 ALA A N 1
ATOM 2281 C CA . ALA A 1 143 ? -5.773 25.928 12.278 1.000 0.950 143 ALA A CA 1
ATOM 2282 C C . ALA A 1 143 ? -6.617 24.646 12.415 1.000 0.950 143 ALA A C 1
ATOM 2283 O O . ALA A 1 143 ? -6.233 23.609 11.878 1.000 0.950 143 ALA A O 1
ATOM 2290 N N . GLU A 1 144 ? -7.789 24.707 13.050 1.000 0.940 144 GLU A N 1
ATOM 2291 C CA . GLU A 1 144 ? -8.719 23.574 13.186 1.000 0.940 144 GLU A CA 1
ATOM 2292 C C . GLU A 1 144 ? -9.323 23.146 11.844 1.000 0.940 144 GLU A C 1
ATOM 2293 O O . GLU A 1 144 ? -9.428 21.950 11.542 1.000 0.940 144 GLU A O 1
ATOM 2305 N N . TYR A 1 145 ? -9.654 24.119 10.989 1.000 0.930 145 TYR A N 1
ATOM 2306 C CA . TYR A 1 145 ? -10.112 23.838 9.631 1.000 0.930 145 TYR A CA 1
ATOM 2307 C C . TYR A 1 145 ? -9.005 23.169 8.807 1.000 0.930 145 TYR A C 1
ATOM 2308 O O . TYR A 1 145 ? -9.237 22.148 8.158 1.000 0.930 145 TYR A O 1
ATOM 2326 N N . GLY A 1 146 ? -7.778 23.692 8.898 1.000 0.940 146 GLY A N 1
ATOM 2327 C CA . GLY A 1 146 ? -6.589 23.104 8.289 1.000 0.940 146 GLY A CA 1
ATOM 2328 C C . GLY A 1 146 ? -6.320 21.681 8.776 1.000 0.940 146 GLY A C 1
ATOM 2329 O O . GLY A 1 146 ? -6.086 20.792 7.960 1.000 0.940 146 GLY A O 1
ATOM 2333 N N . ALA A 1 147 ? -6.427 21.429 10.082 1.000 0.950 147 ALA A N 1
ATOM 2334 C CA . ALA A 1 147 ? -6.264 20.100 10.663 1.000 0.950 147 ALA A CA 1
ATOM 2335 C C . ALA A 1 147 ? -7.313 19.109 10.137 1.000 0.950 147 ALA A C 1
ATOM 2336 O O . ALA A 1 147 ? -6.964 17.979 9.801 1.000 0.950 147 ALA A O 1
ATOM 2343 N N . THR A 1 148 ? -8.572 19.531 9.995 1.000 0.930 148 THR A N 1
ATOM 2344 C CA . THR A 1 148 ? -9.644 18.687 9.439 1.000 0.930 148 THR A CA 1
ATOM 2345 C C . THR A 1 148 ? -9.358 18.297 7.989 1.000 0.930 148 THR A C 1
ATOM 2346 O O . THR A 1 148 ? -9.469 17.123 7.633 1.000 0.930 148 THR A O 1
ATOM 2357 N N . VAL A 1 149 ? -8.938 19.260 7.160 1.000 0.910 149 VAL A N 1
ATOM 2358 C CA . VAL A 1 149 ? -8.563 19.006 5.760 1.000 0.910 149 VAL A CA 1
ATOM 2359 C C . VAL A 1 149 ? -7.387 18.035 5.671 1.000 0.910 149 VAL A C 1
ATOM 2360 O O . VAL A 1 149 ? -7.471 17.032 4.967 1.000 0.910 149 VAL A O 1
ATOM 2373 N N . VAL A 1 150 ? -6.322 18.270 6.443 1.000 0.930 150 VAL A N 1
ATOM 2374 C CA . VAL A 1 150 ? -5.171 17.355 6.500 1.000 0.930 150 VAL A CA 1
ATOM 2375 C C . VAL A 1 150 ? -5.599 15.961 6.972 1.000 0.930 150 VAL A C 1
ATOM 2376 O O . VAL A 1 150 ? -5.103 14.962 6.461 1.000 0.930 150 VAL A O 1
ATOM 2389 N N . GLY A 1 151 ? -6.546 15.865 7.908 1.000 0.930 151 GLY A N 1
ATOM 2390 C CA . GLY A 1 151 ? -7.110 14.595 8.363 1.000 0.930 151 GLY A CA 1
ATOM 2391 C C . GLY A 1 151 ? -7.805 13.808 7.252 1.000 0.930 151 GLY A C 1
ATOM 2392 O O . GLY A 1 151 ? -7.589 12.601 7.144 1.000 0.930 151 GLY A O 1
ATOM 2396 N N . MET A 1 152 ? -8.591 14.474 6.400 1.000 0.920 152 MET A N 1
ATOM 2397 C CA . MET A 1 152 ? -9.208 13.838 5.228 1.000 0.920 152 MET A CA 1
ATOM 2398 C C . MET A 1 152 ? -8.152 13.313 4.253 1.000 0.920 152 MET A C 1
ATOM 2399 O O . MET A 1 152 ? -8.259 12.180 3.789 1.000 0.920 152 MET A O 1
ATOM 2413 N N . GLU A 1 153 ? -7.101 14.092 4.007 1.000 0.900 153 GLU A N 1
ATOM 2414 C CA . GLU A 1 153 ? -6.016 13.687 3.113 1.000 0.900 153 GLU A CA 1
ATOM 2415 C C . GLU A 1 153 ? -5.188 12.523 3.684 1.000 0.900 153 GLU A C 1
ATOM 2416 O O . GLU A 1 153 ? -4.811 11.629 2.934 1.000 0.900 153 GLU A O 1
ATOM 2428 N N . ILE A 1 154 ? -4.990 12.438 5.007 1.000 0.930 154 ILE A N 1
ATOM 2429 C CA . ILE A 1 154 ? -4.384 11.250 5.642 1.000 0.930 154 ILE A CA 1
ATOM 2430 C C . ILE A 1 154 ? -5.272 10.011 5.458 1.000 0.930 154 ILE A C 1
ATOM 2431 O O . ILE A 1 154 ? -4.764 8.918 5.205 1.000 0.930 154 ILE A O 1
ATOM 2447 N N . LEU A 1 155 ? -6.594 10.139 5.619 1.000 0.920 155 LEU A N 1
ATOM 2448 C CA . LEU A 1 155 ? -7.509 9.012 5.387 1.000 0.920 155 LEU A CA 1
ATOM 2449 C C . LEU A 1 155 ? -7.474 8.563 3.929 1.000 0.920 155 LEU A C 1
ATOM 2450 O O . LEU A 1 155 ? -7.490 7.363 3.662 1.000 0.920 155 LEU A O 1
ATOM 2466 N N . ARG A 1 156 ? -7.406 9.521 3.007 1.000 0.900 156 ARG A N 1
ATOM 2467 C CA . ARG A 1 156 ? -7.318 9.254 1.579 1.000 0.900 156 ARG A CA 1
ATOM 2468 C C . ARG A 1 156 ? -6.003 8.567 1.211 1.000 0.900 156 ARG A C 1
ATOM 2469 O O . ARG A 1 156 ? -6.056 7.548 0.535 1.000 0.900 156 ARG A O 1
ATOM 2490 N N . GLU A 1 157 ? -4.866 9.051 1.711 1.000 0.900 157 GLU A N 1
ATOM 2491 C CA . GLU A 1 157 ? -3.555 8.414 1.516 1.000 0.900 157 GLU A CA 1
ATOM 2492 C C . GLU A 1 157 ? -3.577 6.956 1.998 1.000 0.900 157 GLU A C 1
ATOM 2493 O O . GLU A 1 157 ? -3.199 6.054 1.260 1.000 0.900 157 GLU A O 1
ATOM 2505 N N . LYS A 1 158 ? -4.118 6.692 3.195 1.000 0.910 158 LYS A N 1
ATOM 2506 C CA . LYS A 1 158 ? -4.259 5.319 3.710 1.000 0.910 158 LYS A CA 1
ATOM 2507 C C . LYS A 1 158 ? -5.168 4.444 2.850 1.000 0.910 158 LYS A C 1
ATOM 2508 O O . LYS A 1 158 ? -4.907 3.254 2.705 1.000 0.910 158 LYS A O 1
ATOM 2527 N N . ALA A 1 159 ? -6.265 4.998 2.336 1.000 0.920 159 ALA A N 1
ATOM 2528 C CA . ALA A 1 159 ? -7.163 4.261 1.454 1.000 0.920 159 ALA A CA 1
ATOM 2529 C C . ALA A 1 159 ? -6.464 3.904 0.132 1.000 0.920 159 ALA A C 1
ATOM 2530 O O . ALA A 1 159 ? -6.571 2.762 -0.311 1.000 0.920 159 ALA A O 1
ATOM 2537 N N . GLU A 1 160 ? -5.704 4.842 -0.440 1.000 0.920 160 GLU A N 1
ATOM 2538 C CA . GLU A 1 160 ? -4.882 4.621 -1.635 1.000 0.920 160 GLU A CA 1
ATOM 2539 C C . GLU A 1 160 ? -3.796 3.558 -1.381 1.000 0.920 160 GLU A C 1
ATOM 2540 O O . GLU A 1 160 ? -3.634 2.656 -2.202 1.000 0.920 160 GLU A O 1
ATOM 2552 N N . GLU A 1 161 ? -3.119 3.579 -0.224 1.000 0.920 161 GLU A N 1
ATOM 2553 C CA . GLU A 1 161 ? -2.145 2.543 0.164 1.000 0.920 161 GLU A CA 1
ATOM 2554 C C . GLU A 1 161 ? -2.782 1.142 0.238 1.000 0.920 161 GLU A C 1
ATOM 2555 O O . GLU A 1 161 ? -2.224 0.174 -0.284 1.000 0.920 161 GLU A O 1
ATOM 2567 N N . ILE A 1 162 ? -3.965 1.019 0.853 1.000 0.940 162 ILE A N 1
ATOM 2568 C CA . ILE A 1 162 ? -4.693 -0.259 0.963 1.000 0.940 162 ILE A CA 1
ATOM 2569 C C . ILE A 1 162 ? -5.136 -0.757 -0.417 1.000 0.940 162 ILE A C 1
ATOM 2570 O O . ILE A 1 162 ? -5.042 -1.953 -0.707 1.000 0.940 162 ILE A O 1
ATOM 2586 N N . GLU A 1 163 ? -5.621 0.141 -1.275 1.000 0.940 163 GLU A N 1
ATOM 2587 C CA . GLU A 1 163 ? -6.033 -0.199 -2.636 1.000 0.940 163 GLU A CA 1
ATOM 2588 C C . GLU A 1 163 ? -4.840 -0.659 -3.482 1.000 0.940 163 GLU A C 1
ATOM 2589 O O . GLU A 1 163 ? -4.922 -1.677 -4.175 1.000 0.940 163 GLU A O 1
ATOM 2601 N N . GLU A 1 164 ? -3.709 0.042 -3.396 1.000 0.930 164 GLU A N 1
ATOM 2602 C CA . GLU A 1 164 ? -2.487 -0.337 -4.097 1.000 0.930 164 GLU A CA 1
ATOM 2603 C C . GLU A 1 164 ? -1.947 -1.686 -3.612 1.000 0.930 164 GLU A C 1
ATOM 2604 O O . GLU A 1 164 ? -1.564 -2.526 -4.434 1.000 0.930 164 GLU A O 1
ATOM 2616 N N . GLU A 1 165 ? -1.971 -1.943 -2.304 1.000 0.940 165 GLU A N 1
ATOM 2617 C CA . GLU A 1 165 ? -1.577 -3.233 -1.745 1.000 0.940 165 GLU A CA 1
ATOM 2618 C C . GLU A 1 165 ? -2.492 -4.367 -2.232 1.000 0.940 165 GLU A C 1
ATOM 2619 O O . GLU A 1 165 ? -2.001 -5.419 -2.660 1.000 0.940 165 GLU A O 1
ATOM 2631 N N . ALA A 1 166 ? -3.809 -4.143 -2.242 1.000 0.940 166 ALA A N 1
ATOM 2632 C CA . ALA A 1 166 ? -4.785 -5.106 -2.743 1.000 0.940 166 ALA A CA 1
ATOM 2633 C C . 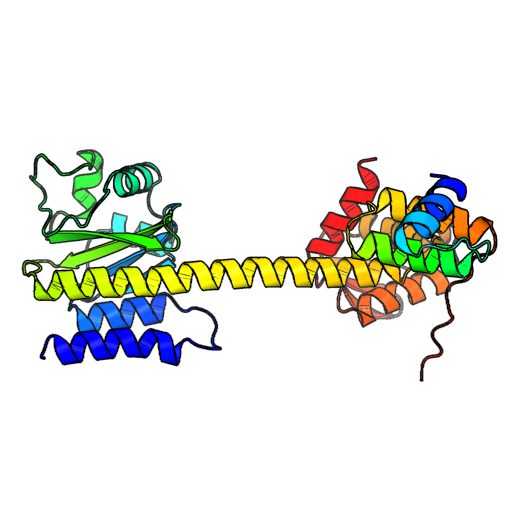ALA A 1 166 ? -4.590 -5.388 -4.240 1.000 0.940 166 ALA A C 1
ATOM 2634 O O . ALA A 1 166 ? -4.545 -6.549 -4.653 1.000 0.940 166 ALA A O 1
ATOM 2641 N N . ARG A 1 167 ? -4.402 -4.340 -5.051 1.000 0.940 167 ARG A N 1
ATOM 2642 C CA . ARG A 1 167 ? -4.105 -4.453 -6.485 1.000 0.940 167 ARG A CA 1
ATOM 2643 C C . ARG A 1 167 ? -2.811 -5.226 -6.719 1.000 0.940 167 ARG A C 1
ATOM 2644 O O . ARG A 1 167 ? -2.777 -6.134 -7.545 1.000 0.940 167 ARG A O 1
ATOM 2665 N N . SER A 1 168 ? -1.755 -4.890 -5.980 1.000 0.950 168 SER A N 1
ATOM 2666 C CA . SER A 1 168 ? -0.445 -5.532 -6.089 1.000 0.950 168 SER A CA 1
ATOM 2667 C C . SER A 1 168 ? -0.520 -7.030 -5.780 1.000 0.950 168 SER A C 1
ATOM 2668 O O . SER A 1 168 ? -0.013 -7.845 -6.554 1.000 0.950 168 SER A O 1
ATOM 2676 N N . LYS A 1 169 ? -1.227 -7.408 -4.708 1.000 0.940 169 LYS A N 1
ATOM 2677 C CA . LYS A 1 169 ? -1.475 -8.813 -4.364 1.000 0.940 169 LYS A CA 1
ATOM 2678 C C . LYS A 1 169 ? -2.303 -9.528 -5.435 1.000 0.940 169 LYS A C 1
ATOM 2679 O O . LYS A 1 169 ? -1.950 -10.637 -5.829 1.000 0.940 169 LYS A O 1
ATOM 2698 N N . ALA A 1 170 ? -3.359 -8.892 -5.941 1.000 0.940 170 ALA A N 1
ATOM 2699 C CA . ALA A 1 170 ? -4.217 -9.475 -6.969 1.000 0.940 170 ALA A CA 1
ATOM 2700 C C . ALA A 1 170 ? -3.447 -9.784 -8.264 1.000 0.940 170 ALA A C 1
ATOM 2701 O O . ALA A 1 170 ? -3.616 -10.862 -8.833 1.000 0.940 170 ALA A O 1
ATOM 2708 N N . VAL A 1 171 ? -2.553 -8.886 -8.700 1.000 0.960 171 VAL A N 1
ATOM 2709 C CA . VAL A 1 171 ? -1.686 -9.110 -9.872 1.000 0.960 171 VAL A CA 1
ATOM 2710 C C . VAL A 1 171 ? -0.787 -10.332 -9.670 1.000 0.960 171 VAL A C 1
ATOM 2711 O O . VAL A 1 171 ? -0.706 -11.187 -10.552 1.000 0.960 171 VAL A O 1
ATOM 2724 N N . VAL A 1 172 ? -0.160 -10.457 -8.496 1.000 0.960 172 VAL A N 1
ATOM 2725 C CA . VAL A 1 172 ? 0.668 -11.623 -8.144 1.000 0.960 172 VAL A CA 1
ATOM 2726 C C . VAL A 1 172 ? -0.147 -12.912 -8.188 1.000 0.960 172 VAL A C 1
ATOM 2727 O O . VAL A 1 172 ? 0.256 -13.873 -8.842 1.000 0.960 172 VAL A O 1
ATOM 2740 N N . GLN A 1 173 ? -1.315 -12.928 -7.546 1.000 0.960 173 GLN A N 1
ATOM 2741 C CA . GLN A 1 173 ? -2.170 -14.112 -7.502 1.000 0.960 173 GLN A CA 1
ATOM 2742 C C . GLN A 1 173 ? -2.676 -14.505 -8.895 1.000 0.960 173 GLN A C 1
ATOM 2743 O O . GLN A 1 173 ? -2.695 -15.690 -9.227 1.000 0.960 173 GLN A O 1
ATOM 2757 N N . MET A 1 174 ? -3.030 -13.535 -9.744 1.000 0.950 174 MET A N 1
ATOM 2758 C CA . MET A 1 174 ? -3.392 -13.793 -11.140 1.000 0.950 174 MET A CA 1
ATOM 2759 C C . MET A 1 174 ? -2.233 -14.419 -11.916 1.000 0.950 174 MET A C 1
ATOM 2760 O O . MET A 1 174 ? -2.430 -15.436 -12.584 1.000 0.950 174 MET A O 1
ATOM 2774 N N . ALA A 1 175 ? -1.028 -13.859 -11.795 1.000 0.960 175 ALA A N 1
ATOM 2775 C CA . ALA A 1 175 ? 0.155 -14.376 -12.470 1.000 0.960 175 ALA A CA 1
ATOM 2776 C C . ALA A 1 175 ? 0.439 -15.826 -12.058 1.000 0.960 175 ALA A C 1
ATOM 2777 O O . ALA A 1 175 ? 0.560 -16.700 -12.916 1.000 0.960 175 ALA A O 1
ATOM 2784 N N . ILE A 1 176 ? 0.443 -16.102 -10.753 1.000 0.950 176 ILE A N 1
ATOM 2785 C CA . ILE A 1 176 ? 0.660 -17.445 -10.204 1.000 0.950 176 ILE A CA 1
ATOM 2786 C C . ILE A 1 176 ? -0.448 -18.408 -10.648 1.000 0.950 176 ILE A C 1
ATOM 2787 O O . ILE A 1 176 ? -0.155 -19.522 -11.074 1.000 0.950 176 ILE A O 1
ATOM 2803 N N . SER A 1 177 ? -1.714 -17.979 -10.640 1.000 0.930 177 SER A N 1
ATOM 2804 C CA . SER A 1 177 ? -2.842 -18.818 -11.069 1.000 0.930 177 SER A CA 1
ATOM 2805 C C . SER A 1 177 ? -2.786 -19.238 -12.545 1.000 0.930 177 SER A C 1
ATOM 2806 O O . SER A 1 177 ? -3.441 -20.201 -12.947 1.000 0.930 177 SER A O 1
ATOM 2814 N N . SER A 1 178 ? -2.016 -18.519 -13.368 1.000 0.930 178 SER A N 1
ATOM 2815 C CA . SER A 1 178 ? -1.815 -18.844 -14.783 1.000 0.930 178 SER A CA 1
ATOM 2816 C C . SER A 1 178 ? -0.787 -19.962 -15.008 1.000 0.930 178 SER A C 1
ATOM 2817 O O . SER A 1 178 ? -0.726 -20.530 -16.106 1.000 0.930 178 SER A O 1
ATOM 2825 N N . LEU A 1 179 ? 0.018 -20.284 -13.991 1.000 0.930 179 LEU A N 1
ATOM 2826 C CA . LEU A 1 179 ? 1.045 -21.317 -14.046 1.000 0.930 179 LEU A CA 1
ATOM 2827 C C . LEU A 1 179 ? 0.423 -22.710 -13.870 1.000 0.930 179 LEU A C 1
ATOM 2828 O O . LEU A 1 179 ? -0.505 -22.906 -13.087 1.000 0.930 179 LEU A O 1
ATOM 2844 N N . SER A 1 180 ? 0.956 -23.678 -14.608 1.000 0.920 180 SER A N 1
ATOM 2845 C CA . SER A 1 180 ? 0.784 -25.114 -14.359 1.000 0.920 180 SER A CA 1
ATOM 2846 C C . SER A 1 180 ? 1.610 -25.564 -13.153 1.000 0.920 180 SER A C 1
ATOM 2847 O O . SER A 1 180 ? 2.479 -24.828 -12.676 1.000 0.920 180 SER A O 1
ATOM 2855 N N . TYR A 1 181 ? 1.391 -26.794 -12.685 1.000 0.910 181 TYR A N 1
ATOM 2856 C CA . TYR A 1 181 ? 2.177 -27.378 -11.599 1.000 0.910 181 TYR A CA 1
ATOM 2857 C C . TYR A 1 181 ? 3.682 -27.350 -11.911 1.000 0.910 181 TYR A C 1
ATOM 2858 O O . TYR A 1 181 ? 4.470 -26.888 -11.087 1.000 0.910 181 TYR A O 1
ATOM 2876 N N . SER A 1 182 ? 4.081 -27.766 -13.117 1.000 0.900 182 SER A N 1
ATOM 2877 C CA . SER A 1 182 ? 5.493 -27.792 -13.523 1.000 0.900 182 SER A CA 1
ATOM 2878 C C . SER A 1 182 ? 6.102 -26.397 -13.666 1.000 0.900 182 SER A C 1
ATOM 2879 O O . SER A 1 182 ? 7.276 -26.203 -13.366 1.000 0.900 182 SER A O 1
ATOM 2887 N N . GLU A 1 183 ? 5.326 -25.414 -14.130 1.000 0.920 183 GLU A N 1
ATOM 2888 C CA . GLU A 1 183 ? 5.788 -24.026 -14.213 1.000 0.920 183 GLU A CA 1
ATOM 2889 C C . GLU A 1 183 ? 5.946 -23.413 -12.819 1.000 0.920 183 GLU A C 1
ATOM 2890 O O . GLU A 1 183 ? 6.922 -22.711 -12.581 1.000 0.920 183 GLU A O 1
ATOM 2902 N N . LEU A 1 184 ? 5.039 -23.706 -11.884 1.000 0.920 184 LEU A N 1
ATOM 2903 C CA . LEU A 1 184 ? 5.141 -23.230 -10.506 1.000 0.920 184 LEU A CA 1
ATOM 2904 C C . LEU A 1 184 ? 6.371 -23.817 -9.792 1.000 0.920 184 LEU A C 1
ATOM 2905 O O . LEU A 1 184 ? 7.120 -23.070 -9.169 1.000 0.920 184 LEU A O 1
ATOM 2921 N N . GLU A 1 185 ? 6.630 -25.117 -9.956 1.000 0.890 185 GLU A N 1
ATOM 2922 C CA . GLU A 1 185 ? 7.831 -25.792 -9.431 1.000 0.890 185 GLU A CA 1
ATOM 2923 C C . GLU A 1 185 ? 9.121 -25.223 -10.056 1.000 0.890 185 GLU A C 1
ATOM 2924 O O . GLU A 1 185 ? 10.121 -25.011 -9.368 1.000 0.890 185 GLU A O 1
ATOM 2936 N N . ALA A 1 186 ? 9.091 -24.885 -11.352 1.000 0.910 186 ALA A N 1
ATOM 2937 C CA . ALA A 1 186 ? 10.195 -24.197 -12.019 1.000 0.910 186 ALA A CA 1
ATOM 2938 C C . ALA A 1 186 ? 10.466 -22.813 -11.409 1.000 0.910 186 ALA A C 1
ATOM 2939 O O . ALA A 1 186 ? 11.618 -22.475 -11.144 1.000 0.910 186 ALA A O 1
ATOM 2946 N N . ILE A 1 187 ? 9.414 -22.012 -11.199 1.000 0.920 187 ILE A N 1
ATOM 2947 C CA . ILE A 1 187 ? 9.505 -20.667 -10.620 1.000 0.920 187 ILE A CA 1
ATOM 2948 C C . ILE A 1 187 ? 10.048 -20.720 -9.189 1.000 0.920 187 ILE A C 1
ATOM 2949 O O . ILE A 1 187 ? 10.948 -19.939 -8.883 1.000 0.920 187 ILE A O 1
ATOM 2965 N N . GLU A 1 188 ? 9.577 -21.643 -8.341 1.000 0.880 188 GLU A N 1
ATOM 2966 C CA . GLU A 1 188 ? 10.125 -21.823 -6.984 1.000 0.880 188 GLU A CA 1
ATOM 2967 C C . GLU A 1 188 ? 11.648 -21.986 -7.022 1.000 0.880 188 GLU A C 1
ATOM 2968 O O . GLU A 1 188 ? 12.371 -21.251 -6.350 1.000 0.880 188 GLU A O 1
ATOM 2980 N N . HIS A 1 189 ? 12.147 -22.887 -7.871 1.000 0.870 189 HIS A N 1
ATOM 2981 C CA . HIS A 1 189 ? 13.580 -23.142 -7.980 1.000 0.870 189 HIS A CA 1
ATOM 2982 C C . HIS A 1 189 ? 14.376 -22.006 -8.631 1.000 0.870 189 HIS A C 1
ATOM 2983 O O . HIS A 1 189 ? 15.538 -21.807 -8.283 1.000 0.870 189 HIS A O 1
ATOM 2997 N N . ILE A 1 190 ? 13.782 -21.249 -9.559 1.000 0.900 190 ILE A N 1
ATOM 2998 C CA . ILE A 1 190 ? 14.413 -20.055 -10.140 1.000 0.900 190 ILE A CA 1
ATOM 2999 C C . ILE A 1 190 ? 14.659 -19.018 -9.049 1.000 0.900 190 ILE A C 1
ATOM 3000 O O . ILE A 1 190 ? 15.788 -18.566 -8.883 1.000 0.900 190 ILE A O 1
ATOM 3016 N N . PHE A 1 191 ? 13.619 -18.657 -8.296 1.000 0.890 191 PHE A N 1
ATOM 3017 C CA . PHE A 1 191 ? 13.716 -17.595 -7.293 1.000 0.890 191 PHE A CA 1
ATOM 3018 C C . PHE A 1 191 ? 14.412 -18.038 -6.002 1.000 0.890 191 PHE A C 1
ATOM 3019 O O . PHE A 1 191 ? 14.851 -17.188 -5.241 1.000 0.890 191 PHE A O 1
ATOM 3036 N N . GLU A 1 192 ? 14.594 -19.341 -5.779 1.000 0.830 192 GLU A N 1
ATOM 3037 C CA . GLU A 1 192 ? 15.522 -19.867 -4.770 1.000 0.830 192 GLU A CA 1
ATOM 3038 C C . GLU A 1 192 ? 16.992 -19.602 -5.078 1.000 0.830 192 GLU A C 1
ATOM 3039 O O . GLU A 1 192 ? 17.806 -19.489 -4.165 1.000 0.830 192 GLU A O 1
ATOM 3051 N N . GLU A 1 193 ? 17.340 -19.557 -6.361 1.000 0.790 193 GLU A N 1
ATOM 3052 C CA . GLU A 1 193 ? 18.717 -19.371 -6.812 1.000 0.790 193 GLU A CA 1
ATOM 3053 C C . GLU A 1 193 ? 19.043 -17.890 -7.058 1.000 0.790 193 GLU A C 1
ATOM 3054 O O . GLU A 1 193 ? 20.215 -17.521 -7.169 1.000 0.790 193 GLU A O 1
ATOM 3066 N N . LEU A 1 194 ? 18.015 -17.038 -7.133 1.000 0.790 194 LEU A N 1
ATOM 3067 C CA . LEU A 1 194 ? 18.178 -15.591 -7.119 1.000 0.790 194 LEU A CA 1
ATOM 3068 C C . LEU A 1 194 ? 18.387 -15.104 -5.682 1.000 0.790 194 LEU A C 1
ATOM 3069 O O . LEU A 1 194 ? 17.558 -15.319 -4.804 1.000 0.790 194 LEU A O 1
ATOM 3085 N N . ASP A 1 195 ? 19.482 -14.383 -5.465 1.000 0.720 195 ASP A N 1
ATOM 3086 C CA . ASP A 1 195 ? 19.801 -13.775 -4.174 1.000 0.720 195 ASP A CA 1
ATOM 3087 C C . ASP A 1 195 ? 19.207 -12.353 -4.107 1.000 0.720 195 ASP A C 1
ATOM 3088 O O . ASP A 1 195 ? 19.891 -11.351 -4.328 1.000 0.720 195 ASP A O 1
ATOM 3097 N N . GLY A 1 196 ? 17.886 -12.272 -3.889 1.000 0.760 196 GLY A N 1
ATOM 3098 C CA . GLY A 1 196 ? 17.140 -11.019 -3.713 1.000 0.760 196 GLY A CA 1
ATOM 3099 C C . GLY A 1 196 ? 16.153 -10.684 -4.841 1.000 0.760 196 GLY A C 1
ATOM 3100 O O . GLY A 1 196 ? 15.496 -11.555 -5.404 1.000 0.760 196 GLY A O 1
ATOM 3104 N N . ASN A 1 197 ? 16.015 -9.389 -5.156 1.000 0.860 197 ASN A N 1
ATOM 3105 C CA . ASN A 1 197 ? 15.016 -8.883 -6.114 1.000 0.860 197 ASN A CA 1
ATOM 3106 C C . ASN A 1 197 ? 15.445 -8.975 -7.589 1.000 0.860 197 ASN A C 1
ATOM 3107 O O . ASN A 1 197 ? 14.658 -8.664 -8.483 1.000 0.860 197 ASN A O 1
ATOM 3118 N N . GLU A 1 198 ? 16.686 -9.361 -7.868 1.000 0.880 198 GLU A N 1
ATOM 3119 C CA . GLU A 1 198 ? 17.223 -9.462 -9.222 1.000 0.880 198 GLU A CA 1
ATOM 3120 C C . GLU A 1 198 ? 18.378 -10.458 -9.283 1.000 0.880 198 GLU A C 1
ATOM 3121 O O . GLU A 1 198 ? 19.011 -10.765 -8.276 1.000 0.880 198 GLU A O 1
ATOM 3133 N N . GLY A 1 199 ? 18.664 -10.980 -10.472 1.000 0.870 199 GLY A N 1
ATOM 3134 C CA . GLY A 1 199 ? 19.740 -11.947 -10.627 1.000 0.870 199 GLY A CA 1
ATOM 3135 C C . GLY A 1 199 ? 19.909 -12.464 -12.045 1.000 0.870 199 GLY A C 1
ATOM 3136 O O . GLY A 1 199 ? 19.116 -12.190 -12.950 1.000 0.870 199 GLY A O 1
ATOM 3140 N N . LEU A 1 200 ? 20.992 -13.215 -12.243 1.000 0.870 200 LEU A N 1
ATOM 3141 C CA . LEU A 1 200 ? 21.315 -13.842 -13.517 1.000 0.870 200 LEU A CA 1
ATOM 3142 C C . LEU A 1 200 ? 20.919 -15.318 -13.500 1.000 0.870 200 LEU A C 1
ATOM 3143 O O . LEU A 1 200 ? 21.500 -16.122 -12.775 1.000 0.870 200 LEU A O 1
ATOM 3159 N N . LEU A 1 201 ? 19.984 -15.678 -14.372 1.000 0.860 201 LEU A N 1
ATOM 3160 C CA . LEU A 1 201 ? 19.461 -17.024 -14.523 1.000 0.860 201 LEU A CA 1
ATOM 3161 C C . LEU A 1 201 ? 20.136 -17.783 -15.669 1.000 0.860 201 LEU A C 1
ATOM 3162 O O . LEU A 1 201 ? 20.104 -17.349 -16.824 1.000 0.860 201 LEU A O 1
ATOM 3178 N N . VAL A 1 202 ? 20.651 -18.984 -15.395 1.000 0.840 202 VAL A N 1
ATOM 3179 C CA . VAL A 1 202 ? 21.127 -19.916 -16.432 1.000 0.840 202 VAL A CA 1
ATOM 3180 C C . VAL A 1 202 ? 20.133 -21.070 -16.576 1.000 0.840 202 VAL A C 1
ATOM 3181 O O . VAL A 1 202 ? 20.275 -22.109 -15.936 1.000 0.840 202 VAL A O 1
ATOM 3194 N N . ALA A 1 203 ? 19.138 -20.905 -17.456 1.000 0.820 203 ALA A N 1
ATOM 3195 C CA . ALA A 1 203 ? 18.012 -21.838 -17.622 1.000 0.820 203 ALA A CA 1
ATOM 3196 C C . ALA A 1 203 ? 18.416 -23.311 -17.838 1.000 0.820 203 ALA A C 1
ATOM 3197 O O . ALA A 1 203 ? 17.672 -24.210 -17.460 1.000 0.820 203 ALA A O 1
ATOM 3204 N N . SER A 1 204 ? 19.591 -23.583 -18.420 1.000 0.820 204 SER A N 1
ATOM 3205 C CA . SER A 1 204 ? 20.090 -24.953 -18.585 1.000 0.820 204 SER A CA 1
ATOM 3206 C C . SER A 1 204 ? 20.351 -25.655 -17.255 1.000 0.820 204 SER A C 1
ATOM 3207 O O . SER A 1 204 ? 19.971 -26.806 -17.104 1.000 0.820 204 SER A O 1
ATOM 3215 N N . LYS A 1 205 ? 20.947 -24.959 -16.278 1.000 0.840 205 LYS A N 1
ATOM 3216 C CA . LYS A 1 205 ? 21.252 -25.544 -14.966 1.000 0.840 205 LYS A CA 1
ATOM 3217 C C . LYS A 1 205 ? 19.977 -25.905 -14.207 1.000 0.840 205 LYS A C 1
ATOM 3218 O O . LYS A 1 205 ? 19.942 -26.931 -13.536 1.000 0.840 205 LYS A O 1
ATOM 3237 N N . ILE A 1 206 ? 18.943 -25.076 -14.341 1.000 0.820 206 ILE A N 1
ATOM 3238 C CA . ILE A 1 206 ? 17.655 -25.296 -13.677 1.000 0.820 206 ILE A CA 1
ATOM 3239 C C . ILE A 1 206 ? 16.875 -26.416 -14.350 1.000 0.820 206 ILE A C 1
ATOM 3240 O O . ILE A 1 206 ? 16.410 -27.309 -13.652 1.000 0.820 206 ILE A O 1
ATOM 3256 N N . ALA A 1 207 ? 16.779 -26.413 -15.684 1.000 0.890 207 ALA A N 1
ATOM 3257 C CA . ALA A 1 207 ? 16.116 -27.487 -16.423 1.000 0.890 207 ALA A CA 1
ATOM 3258 C C . ALA A 1 207 ? 16.675 -28.864 -16.026 1.000 0.890 207 ALA A C 1
ATOM 3259 O O . ALA A 1 207 ? 15.911 -29.772 -15.702 1.000 0.890 207 ALA A O 1
ATOM 3266 N N . ASP A 1 208 ? 18.007 -28.976 -15.961 1.000 0.890 208 ASP A N 1
ATOM 3267 C CA . ASP A 1 208 ? 18.690 -30.219 -15.601 1.000 0.890 208 ASP A CA 1
ATOM 3268 C C . ASP A 1 208 ? 18.470 -30.613 -14.127 1.000 0.890 208 ASP A C 1
ATOM 3269 O O . ASP A 1 208 ? 18.302 -31.793 -13.831 1.000 0.890 208 ASP A O 1
ATOM 3278 N N . ARG A 1 209 ? 18.452 -29.651 -13.192 1.000 0.850 209 ARG A N 1
ATOM 3279 C CA . ARG A 1 209 ? 18.293 -29.926 -11.752 1.000 0.850 209 ARG A CA 1
ATOM 3280 C C . ARG A 1 209 ? 16.865 -30.323 -11.375 1.000 0.850 209 ARG A C 1
ATOM 3281 O O . ARG A 1 209 ? 16.688 -31.232 -10.572 1.000 0.850 209 ARG A O 1
ATOM 3302 N N . VAL A 1 210 ? 15.869 -29.632 -11.926 1.000 0.830 210 VAL A N 1
ATOM 3303 C CA . VAL A 1 210 ? 14.446 -29.859 -11.611 1.000 0.830 210 VAL A CA 1
ATOM 3304 C C . VAL A 1 210 ? 13.874 -31.018 -12.437 1.000 0.830 210 VAL A C 1
ATOM 3305 O O . VAL A 1 210 ? 12.853 -31.596 -12.086 1.000 0.830 210 VAL A O 1
ATOM 3318 N N . GLY A 1 211 ? 14.545 -31.404 -13.527 1.000 0.920 211 GLY A N 1
ATOM 3319 C CA . GLY A 1 211 ? 14.081 -32.485 -14.398 1.000 0.920 211 GLY A CA 1
ATOM 3320 C C . GLY A 1 211 ? 12.918 -32.064 -15.297 1.000 0.920 211 GLY A C 1
ATOM 3321 O O . GLY A 1 211 ? 12.077 -32.884 -15.660 1.000 0.920 211 GLY A O 1
ATOM 3325 N N . ILE A 1 212 ? 12.873 -30.786 -15.669 1.000 0.890 212 ILE A N 1
ATOM 3326 C CA . ILE A 1 212 ? 11.859 -30.213 -16.559 1.000 0.890 212 ILE A CA 1
ATOM 3327 C C . ILE A 1 212 ? 12.504 -29.714 -17.849 1.000 0.890 212 ILE A C 1
ATOM 3328 O O . ILE A 1 212 ? 13.701 -29.436 -17.919 1.000 0.890 212 ILE A O 1
ATOM 3344 N N . THR A 1 213 ? 11.708 -29.563 -18.904 1.000 0.890 213 THR A N 1
ATOM 3345 C CA . THR A 1 213 ? 12.227 -29.036 -20.171 1.000 0.890 213 THR A CA 1
ATOM 3346 C C . THR A 1 213 ? 12.466 -27.528 -20.087 1.000 0.890 213 THR A C 1
ATOM 3347 O O . THR A 1 213 ? 11.747 -26.799 -19.402 1.000 0.890 213 THR A O 1
ATOM 3358 N N . ARG A 1 214 ? 13.443 -27.019 -20.854 1.000 0.880 214 ARG A N 1
ATOM 3359 C CA . ARG A 1 214 ? 13.708 -25.568 -20.934 1.000 0.880 214 ARG A CA 1
ATOM 3360 C C . ARG A 1 214 ? 12.480 -24.764 -21.367 1.000 0.880 214 ARG A C 1
ATOM 3361 O O . ARG A 1 214 ? 12.330 -23.624 -20.945 1.000 0.880 214 ARG A O 1
ATOM 3382 N N . SER A 1 215 ? 11.603 -25.351 -22.178 1.000 0.900 215 SER A N 1
ATOM 3383 C CA . SER A 1 215 ? 10.371 -24.699 -22.623 1.000 0.900 215 SER A CA 1
ATOM 3384 C C . SER A 1 215 ? 9.414 -24.391 -21.466 1.000 0.900 215 SER A C 1
ATOM 3385 O O . SER A 1 215 ? 8.778 -23.342 -21.496 1.000 0.900 215 SER A O 1
ATOM 3393 N N . VAL A 1 216 ? 9.357 -25.238 -20.427 1.000 0.920 216 VAL A N 1
ATOM 3394 C CA . VAL A 1 216 ? 8.542 -24.990 -19.218 1.000 0.920 216 VAL A CA 1
ATOM 3395 C C . VAL A 1 216 ? 9.037 -23.742 -18.490 1.000 0.920 216 VAL A C 1
ATOM 3396 O O . VAL A 1 216 ? 8.245 -22.866 -18.158 1.000 0.920 216 VAL A O 1
ATOM 3409 N N . ILE A 1 217 ? 10.356 -23.609 -18.328 1.000 0.910 217 ILE A N 1
ATOM 3410 C CA . ILE A 1 217 ? 10.976 -22.432 -17.702 1.000 0.910 217 ILE A CA 1
ATOM 3411 C C . ILE A 1 217 ? 10.659 -21.159 -18.495 1.000 0.910 217 ILE A C 1
ATOM 3412 O O . ILE A 1 217 ? 10.233 -20.163 -17.918 1.000 0.910 217 ILE A O 1
ATOM 3428 N N . VAL A 1 218 ? 10.838 -21.185 -19.820 1.000 0.910 218 VAL A N 1
ATOM 3429 C CA . VAL A 1 218 ? 10.584 -20.013 -20.676 1.000 0.910 218 VAL A CA 1
ATOM 3430 C C . VAL A 1 218 ? 9.112 -19.596 -20.630 1.000 0.910 218 VAL A C 1
ATOM 3431 O O . VAL A 1 218 ? 8.831 -18.407 -20.496 1.000 0.910 218 VAL A O 1
ATOM 3444 N N . ASN A 1 219 ? 8.174 -20.545 -20.694 1.000 0.920 219 ASN A N 1
ATOM 3445 C CA . ASN A 1 219 ? 6.744 -20.242 -20.602 1.000 0.920 219 ASN A CA 1
ATOM 3446 C C . ASN A 1 219 ? 6.361 -19.656 -19.239 1.000 0.920 219 ASN A C 1
ATOM 3447 O O . ASN A 1 219 ? 5.643 -18.656 -19.196 1.000 0.920 219 ASN A O 1
ATOM 3458 N N . ALA A 1 220 ? 6.878 -20.222 -18.145 1.000 0.940 220 ALA A N 1
ATOM 3459 C CA . ALA A 1 220 ? 6.643 -19.703 -16.803 1.000 0.940 220 ALA A CA 1
ATOM 3460 C C . ALA A 1 220 ? 7.114 -18.244 -16.669 1.000 0.940 220 ALA A C 1
ATOM 3461 O O . ALA A 1 220 ? 6.352 -17.380 -16.233 1.000 0.940 220 ALA A O 1
ATOM 3468 N N . LEU A 1 221 ? 8.340 -17.949 -17.123 1.000 0.940 221 LEU A N 1
ATOM 3469 C CA . LEU A 1 221 ? 8.892 -16.590 -17.117 1.000 0.940 221 LEU A CA 1
ATOM 3470 C C . LEU A 1 221 ? 8.055 -15.629 -17.963 1.000 0.940 221 LEU A C 1
ATOM 3471 O O . LEU A 1 221 ? 7.752 -14.524 -17.521 1.000 0.940 221 LEU A O 1
ATOM 3487 N N . ARG A 1 222 ? 7.616 -16.066 -19.145 1.000 0.940 222 ARG A N 1
ATOM 3488 C CA . ARG A 1 222 ? 6.789 -15.252 -20.038 1.000 0.940 222 ARG A CA 1
ATOM 3489 C C . ARG A 1 222 ? 5.431 -14.908 -19.425 1.000 0.940 222 ARG A C 1
ATOM 3490 O O . ARG A 1 222 ? 4.957 -13.791 -19.602 1.000 0.940 222 ARG A O 1
ATOM 3511 N N . LYS A 1 223 ? 4.809 -15.838 -18.693 1.000 0.950 223 LYS A N 1
ATOM 3512 C CA . LYS A 1 223 ? 3.545 -15.591 -17.979 1.000 0.950 223 LYS A CA 1
ATOM 3513 C C . LYS A 1 223 ? 3.718 -14.531 -16.895 1.000 0.950 223 LYS A C 1
ATOM 3514 O O . LYS A 1 223 ? 2.949 -13.571 -16.860 1.000 0.950 223 LYS A O 1
ATOM 3533 N N . LEU A 1 224 ? 4.760 -14.652 -16.072 1.000 0.960 224 LEU A N 1
ATOM 3534 C CA . LEU A 1 224 ? 5.067 -13.657 -15.041 1.000 0.960 224 LEU A CA 1
ATOM 3535 C C . LEU A 1 224 ? 5.399 -12.278 -15.640 1.000 0.960 224 LEU A C 1
ATOM 3536 O O . LEU A 1 224 ? 4.948 -11.261 -15.113 1.000 0.960 224 LEU A O 1
ATOM 3552 N N . GLU A 1 225 ? 6.136 -12.234 -16.752 1.000 0.960 225 GLU A N 1
ATOM 3553 C CA . GLU A 1 225 ? 6.471 -10.994 -17.466 1.000 0.960 225 GLU A CA 1
ATOM 3554 C C . GLU A 1 225 ? 5.234 -10.346 -18.099 1.000 0.960 225 GLU A C 1
ATOM 3555 O O . GLU A 1 225 ? 5.021 -9.145 -17.959 1.000 0.960 225 GLU A O 1
ATOM 3567 N N . SER A 1 226 ? 4.353 -11.144 -18.712 1.000 0.940 226 SER A N 1
ATOM 3568 C CA . SER A 1 226 ? 3.097 -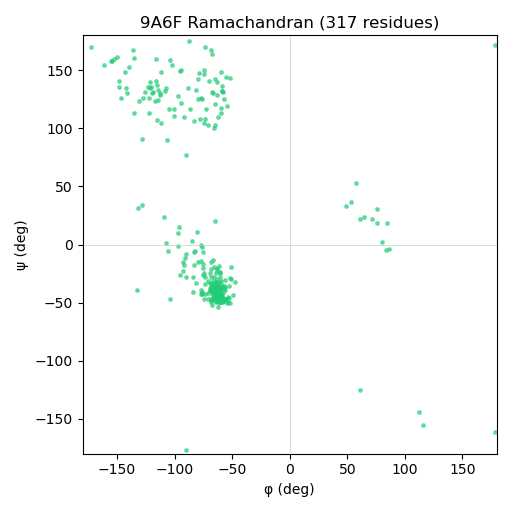10.652 -19.295 1.000 0.940 226 SER A CA 1
ATOM 3569 C C . SER A 1 226 ? 2.145 -10.048 -18.260 1.000 0.940 226 SER A C 1
ATOM 3570 O O . SER A 1 226 ? 1.398 -9.125 -18.574 1.000 0.940 226 SER A O 1
ATOM 3578 N N . ALA A 1 227 ? 2.198 -10.536 -17.017 1.000 0.940 227 ALA A N 1
ATOM 3579 C CA . ALA A 1 227 ? 1.446 -9.989 -15.894 1.000 0.940 227 ALA A CA 1
ATOM 3580 C C . ALA A 1 227 ? 2.123 -8.760 -15.254 1.000 0.940 227 ALA A C 1
ATOM 3581 O O . ALA A 1 227 ? 1.554 -8.158 -14.344 1.000 0.940 227 ALA A O 1
ATOM 3588 N N . GLY A 1 228 ? 3.333 -8.391 -15.690 1.000 0.950 228 GLY A N 1
ATOM 3589 C CA . GLY A 1 228 ? 4.108 -7.291 -15.114 1.000 0.950 228 GLY A CA 1
ATOM 3590 C C . GLY A 1 228 ? 4.678 -7.593 -13.726 1.000 0.950 228 GLY A C 1
ATOM 3591 O O . GLY A 1 228 ? 4.969 -6.673 -12.966 1.000 0.950 228 GLY A O 1
ATOM 3595 N N . VAL A 1 229 ? 4.826 -8.872 -13.366 1.000 0.960 229 VAL A N 1
ATOM 3596 C CA . VAL A 1 229 ? 5.409 -9.284 -12.078 1.000 0.960 229 VAL A CA 1
ATOM 3597 C C . VAL A 1 229 ? 6.935 -9.257 -12.131 1.000 0.960 229 VAL A C 1
ATOM 3598 O O . VAL A 1 229 ? 7.584 -8.930 -11.133 1.000 0.960 229 VAL A O 1
ATOM 3611 N N . ILE A 1 230 ? 7.505 -9.561 -13.298 1.000 0.950 230 ILE A N 1
ATOM 3612 C CA . ILE A 1 230 ? 8.948 -9.549 -13.547 1.000 0.950 230 ILE A CA 1
ATOM 3613 C C . ILE A 1 230 ? 9.267 -8.868 -14.875 1.000 0.950 230 ILE A C 1
ATOM 3614 O O . ILE A 1 230 ? 8.423 -8.786 -15.762 1.000 0.950 230 ILE A O 1
ATOM 3630 N N . GLU A 1 231 ? 10.515 -8.448 -15.019 1.000 0.950 231 GLU A N 1
ATOM 3631 C CA . GLU A 1 231 ? 11.126 -8.087 -16.293 1.000 0.950 231 GLU A CA 1
ATOM 3632 C C . GLU A 1 231 ? 12.252 -9.077 -16.592 1.000 0.950 231 GLU A C 1
ATOM 3633 O O . GLU A 1 231 ? 13.041 -9.422 -15.702 1.000 0.950 231 GLU A O 1
ATOM 3645 N N . SER A 1 232 ? 12.339 -9.533 -17.843 1.000 0.910 232 SER A N 1
ATOM 3646 C CA . SER A 1 232 ? 13.407 -10.416 -18.290 1.000 0.910 232 SER A CA 1
ATOM 3647 C C . SER A 1 232 ? 14.204 -9.805 -19.440 1.000 0.910 232 SER A C 1
ATOM 3648 O O . SER A 1 232 ? 13.679 -9.181 -20.361 1.000 0.910 232 SER A O 1
ATOM 3656 N N . ARG A 1 233 ? 15.526 -9.987 -19.408 1.000 0.900 233 ARG A N 1
ATOM 3657 C CA . ARG A 1 233 ? 16.418 -9.546 -20.483 1.000 0.900 233 ARG A CA 1
ATOM 3658 C C . ARG A 1 233 ? 17.419 -10.635 -20.823 1.000 0.900 233 ARG A C 1
ATOM 3659 O O . ARG A 1 233 ? 18.304 -10.962 -20.033 1.000 0.900 233 ARG A O 1
ATOM 3680 N N . SER A 1 234 ? 17.309 -11.188 -22.028 1.000 0.850 234 SER A N 1
ATOM 3681 C CA . SER A 1 234 ? 18.275 -12.176 -22.509 1.000 0.850 234 SER A CA 1
ATOM 3682 C C . SER A 1 234 ? 19.652 -11.537 -22.710 1.000 0.850 234 SER A C 1
ATOM 3683 O O . SER A 1 234 ? 19.782 -10.504 -23.368 1.000 0.850 234 SER A O 1
ATOM 3691 N N . LEU A 1 235 ? 20.690 -12.171 -22.164 1.000 0.860 235 LEU A N 1
ATOM 3692 C CA . LEU A 1 235 ? 22.098 -11.801 -22.339 1.000 0.860 235 LEU A CA 1
ATOM 3693 C C . LEU A 1 235 ? 22.839 -12.822 -23.219 1.000 0.860 235 LEU A C 1
ATOM 3694 O O . LEU A 1 235 ? 24.060 -12.987 -23.118 1.000 0.860 235 LEU A O 1
ATOM 3710 N N . GLY A 1 236 ? 22.101 -13.546 -24.066 1.000 0.770 236 GLY A N 1
ATOM 3711 C CA . GLY A 1 236 ? 22.647 -14.592 -24.925 1.000 0.770 236 GLY A CA 1
ATOM 3712 C C . GLY A 1 236 ? 23.283 -15.722 -24.110 1.000 0.770 236 GLY A C 1
ATOM 3713 O O . GLY A 1 236 ? 22.648 -16.301 -23.231 1.000 0.770 236 GLY A O 1
ATOM 3717 N N . MET A 1 237 ? 24.557 -16.034 -24.380 1.000 0.770 237 MET A N 1
ATOM 3718 C CA . MET A 1 237 ? 25.265 -17.163 -23.748 1.000 0.770 237 MET A CA 1
ATOM 3719 C C . MET A 1 237 ? 25.494 -17.008 -22.235 1.000 0.770 237 MET A C 1
ATOM 3720 O O . MET A 1 237 ? 25.747 -18.009 -21.571 1.000 0.770 237 MET A O 1
ATOM 3734 N N . LYS A 1 238 ? 25.417 -15.792 -21.673 1.000 0.800 238 LYS A N 1
ATOM 3735 C CA . LYS A 1 238 ? 25.568 -15.580 -20.220 1.000 0.800 238 LYS A CA 1
ATOM 3736 C C . LYS A 1 238 ? 24.330 -16.007 -19.424 1.000 0.800 238 LYS A C 1
ATOM 3737 O O . LYS A 1 238 ? 24.436 -16.185 -18.216 1.000 0.800 238 LYS A O 1
ATOM 3756 N N . GLY A 1 239 ? 23.185 -16.170 -20.087 1.000 0.860 239 GLY A N 1
ATOM 3757 C CA . GLY A 1 239 ? 21.902 -16.469 -19.457 1.000 0.860 239 GLY A CA 1
ATOM 3758 C C . GLY A 1 239 ? 20.882 -15.348 -19.647 1.000 0.860 239 GLY A C 1
ATOM 3759 O O . GLY A 1 239 ? 20.953 -14.574 -20.602 1.000 0.860 239 GLY A O 1
ATOM 3763 N N . THR A 1 240 ? 19.923 -15.278 -18.731 1.000 0.880 240 THR A N 1
ATOM 3764 C CA . THR A 1 240 ? 18.816 -14.315 -18.729 1.000 0.880 240 THR A CA 1
ATOM 3765 C C . THR A 1 240 ? 18.856 -13.526 -17.435 1.000 0.880 240 THR A C 1
ATOM 3766 O O . THR A 1 240 ? 18.883 -14.118 -16.364 1.000 0.880 240 THR A O 1
ATOM 3777 N N . TYR A 1 241 ? 18.880 -12.202 -17.517 1.000 0.920 241 TYR A N 1
ATOM 3778 C CA . TYR A 1 241 ? 18.731 -11.356 -16.340 1.000 0.920 241 TYR A CA 1
ATOM 3779 C C . TYR A 1 241 ? 17.247 -11.228 -15.999 1.000 0.920 241 TYR A C 1
ATOM 3780 O O . TYR A 1 241 ? 16.437 -10.992 -16.896 1.000 0.920 241 TYR A O 1
ATOM 3798 N N . ILE A 1 242 ? 16.906 -11.411 -14.729 1.000 0.930 242 ILE A N 1
ATOM 3799 C CA . ILE A 1 242 ? 15.542 -11.298 -14.215 1.000 0.930 242 ILE A CA 1
ATOM 3800 C C . ILE A 1 242 ? 15.535 -10.229 -13.132 1.000 0.930 242 ILE A C 1
ATOM 3801 O O . ILE A 1 242 ? 16.402 -10.230 -12.258 1.000 0.930 242 ILE A O 1
ATOM 3817 N N . LYS A 1 243 ? 14.533 -9.352 -13.177 1.000 0.940 243 LYS A N 1
ATOM 3818 C CA . LYS A 1 243 ? 14.256 -8.351 -12.150 1.000 0.940 243 LYS A CA 1
ATOM 3819 C C . LYS A 1 243 ? 12.805 -8.459 -11.703 1.000 0.940 243 LYS A C 1
ATOM 3820 O O . LYS A 1 243 ? 11.896 -8.412 -12.528 1.000 0.940 243 LYS A O 1
ATOM 3839 N N . VAL A 1 244 ? 12.578 -8.600 -10.404 1.000 0.950 244 VAL A N 1
ATOM 3840 C CA . VAL A 1 244 ? 11.236 -8.605 -9.818 1.000 0.950 244 VAL A CA 1
ATOM 3841 C C . VAL A 1 244 ? 10.712 -7.173 -9.777 1.000 0.950 244 VAL A C 1
ATOM 3842 O O . VAL A 1 244 ? 11.361 -6.278 -9.239 1.000 0.950 244 VAL A O 1
ATOM 3855 N N . LEU A 1 245 ? 9.532 -6.954 -10.356 1.000 0.950 245 LEU A N 1
ATOM 3856 C CA . LEU A 1 245 ? 8.857 -5.653 -10.364 1.000 0.950 245 LEU A CA 1
ATOM 3857 C C . LEU A 1 245 ? 7.842 -5.533 -9.225 1.000 0.950 245 LEU A C 1
ATOM 3858 O O . LEU A 1 245 ? 7.558 -4.430 -8.763 1.000 0.950 245 LEU A O 1
ATOM 3874 N N . ASN A 1 246 ? 7.306 -6.663 -8.757 1.000 0.950 246 ASN A N 1
ATOM 3875 C CA . ASN A 1 246 ? 6.330 -6.703 -7.678 1.000 0.950 246 ASN A CA 1
ATOM 3876 C C . ASN A 1 246 ? 6.883 -7.424 -6.441 1.000 0.950 246 ASN A C 1
ATOM 3877 O O . ASN A 1 246 ? 6.960 -8.648 -6.401 1.000 0.950 246 ASN A O 1
ATOM 3888 N N . ASN A 1 247 ? 7.189 -6.667 -5.386 1.000 0.910 247 ASN A N 1
ATOM 3889 C CA . ASN A 1 247 ? 7.761 -7.203 -4.145 1.000 0.910 247 ASN A CA 1
ATOM 3890 C C . ASN A 1 247 ? 6.860 -8.230 -3.432 1.000 0.910 247 ASN A C 1
ATOM 3891 O O . ASN A 1 247 ? 7.363 -9.071 -2.690 1.000 0.910 247 ASN A O 1
ATOM 3902 N N . LYS A 1 248 ? 5.536 -8.196 -3.644 1.000 0.930 248 LYS A N 1
ATOM 3903 C CA . LYS A 1 248 ? 4.615 -9.174 -3.040 1.000 0.930 248 LYS A CA 1
ATOM 3904 C C . LYS A 1 248 ? 4.800 -10.571 -3.625 1.000 0.930 248 LYS A C 1
ATOM 3905 O O . LYS A 1 248 ? 4.445 -11.540 -2.968 1.000 0.930 248 LYS A O 1
ATOM 3924 N N . PHE A 1 249 ? 5.375 -10.679 -4.821 1.000 0.940 249 PHE A N 1
ATOM 3925 C CA . PHE A 1 249 ? 5.625 -11.956 -5.476 1.000 0.940 249 PHE A CA 1
ATOM 3926 C C . PHE A 1 249 ? 6.596 -12.833 -4.685 1.000 0.940 249 PHE A C 1
ATOM 3927 O O . PHE A 1 249 ? 6.300 -13.998 -4.445 1.000 0.940 249 PHE A O 1
ATOM 3944 N N . LEU A 1 250 ? 7.716 -12.269 -4.225 1.000 0.910 250 LEU A N 1
ATOM 3945 C CA . LEU A 1 250 ? 8.692 -13.017 -3.429 1.000 0.910 250 LEU A CA 1
ATOM 3946 C C . LEU A 1 250 ? 8.119 -13.435 -2.076 1.000 0.910 250 LEU A C 1
ATOM 3947 O O . LEU A 1 250 ? 8.286 -14.582 -1.684 1.000 0.910 250 LEU A O 1
ATOM 3963 N N . ILE A 1 251 ? 7.377 -12.544 -1.411 1.000 0.900 251 ILE A N 1
ATOM 3964 C CA . ILE A 1 251 ? 6.687 -12.862 -0.150 1.000 0.900 251 ILE A CA 1
ATOM 3965 C C . ILE A 1 251 ? 5.700 -14.019 -0.360 1.000 0.900 251 ILE A C 1
ATOM 3966 O O . ILE A 1 251 ? 5.610 -14.933 0.457 1.000 0.900 251 ILE A O 1
ATOM 3982 N N . GLU A 1 252 ? 4.964 -14.004 -1.472 1.000 0.910 252 GLU A N 1
ATOM 3983 C CA . GLU A 1 252 ? 4.024 -15.071 -1.806 1.000 0.910 252 GLU A CA 1
ATOM 3984 C C . GLU A 1 252 ? 4.746 -16.399 -2.103 1.000 0.910 252 GLU A C 1
ATOM 3985 O O . GLU A 1 252 ? 4.277 -17.449 -1.671 1.000 0.910 252 GLU A O 1
ATOM 3997 N N . LEU A 1 253 ? 5.913 -16.372 -2.758 1.000 0.890 253 LEU A N 1
ATOM 3998 C CA . LEU A 1 253 ? 6.753 -17.562 -2.948 1.000 0.890 253 LEU A CA 1
ATOM 3999 C C . LEU A 1 253 ? 7.394 -18.063 -1.643 1.000 0.890 253 LEU A C 1
ATOM 4000 O O . LEU A 1 253 ? 7.547 -19.268 -1.464 1.000 0.890 253 LEU A O 1
ATOM 4016 N N . GLU A 1 254 ? 7.747 -17.187 -0.704 1.000 0.880 254 GLU A N 1
ATOM 4017 C CA . GLU A 1 254 ? 8.243 -17.600 0.615 1.000 0.880 254 GLU A CA 1
ATOM 4018 C C . GLU A 1 254 ? 7.174 -18.353 1.414 1.000 0.880 254 GLU A C 1
ATOM 4019 O O . GLU A 1 254 ? 7.480 -19.356 2.065 1.000 0.880 254 GLU A O 1
ATOM 4031 N N . ASN A 1 255 ? 5.907 -17.937 1.302 1.000 0.880 255 ASN A N 1
ATOM 4032 C CA . ASN A 1 255 ? 4.774 -18.639 1.914 1.000 0.880 255 ASN A CA 1
ATOM 4033 C C . ASN A 1 255 ? 4.600 -20.077 1.390 1.000 0.880 255 ASN A C 1
ATOM 4034 O O . ASN A 1 255 ? 3.935 -20.886 2.035 1.000 0.880 255 ASN A O 1
ATOM 4045 N N . LEU A 1 256 ? 5.193 -20.414 0.241 1.000 0.820 256 LEU A N 1
ATOM 4046 C CA . LEU A 1 256 ? 5.172 -21.760 -0.330 1.000 0.820 256 LEU A CA 1
ATOM 4047 C C . LEU A 1 256 ? 6.101 -22.737 0.419 1.000 0.820 256 LEU A C 1
ATOM 4048 O O . LEU A 1 256 ? 5.847 -23.941 0.421 1.000 0.820 256 LEU A O 1
ATOM 4064 N N . LYS A 1 257 ? 7.141 -22.226 1.099 1.000 0.730 257 LYS A N 1
ATOM 4065 C CA . LYS A 1 257 ? 8.166 -23.028 1.799 1.000 0.730 257 LYS A CA 1
ATOM 4066 C C . LYS A 1 257 ? 7.870 -23.299 3.268 1.000 0.730 257 LYS A C 1
ATOM 4067 O O . LYS A 1 257 ? 8.443 -24.215 3.850 1.000 0.730 257 LYS A O 1
ATOM 4086 N N . SER A 1 258 ? 7.046 -22.471 3.901 1.000 0.610 258 SER A N 1
ATOM 4087 C CA . SER A 1 258 ? 6.804 -22.530 5.346 1.000 0.610 258 SER A CA 1
ATOM 4088 C C . SER A 1 258 ? 5.870 -23.671 5.781 1.000 0.610 258 SER A C 1
ATOM 4089 O O . SER A 1 258 ? 5.646 -23.831 6.983 1.000 0.610 258 SER A O 1
ATOM 4097 N N . HIS A 1 259 ? 5.363 -24.487 4.846 1.000 0.490 259 HIS A N 1
ATOM 4098 C CA . HIS A 1 259 ? 4.436 -25.592 5.111 1.000 0.490 259 HIS A CA 1
ATOM 4099 C C . HIS A 1 259 ? 4.736 -26.874 4.332 1.000 0.490 259 HIS A C 1
ATOM 4100 O O . HIS A 1 259 ? 5.036 -26.788 3.120 1.000 0.490 259 HIS A O 1
ATOM 4115 N N . MET B 2 1 ? -4.464 -32.484 0.012 1.000 0.600 1 MET B N 1
ATOM 4116 C CA . MET B 2 1 ? -5.776 -31.967 -0.434 1.000 0.600 1 MET B CA 1
ATOM 4117 C C . MET B 2 1 ? -6.227 -32.815 -1.618 1.000 0.600 1 MET B C 1
ATOM 4118 O O . MET B 2 1 ? -5.442 -32.963 -2.540 1.000 0.600 1 MET B O 1
ATOM 4134 N N . ASN B 2 2 ? -7.405 -33.445 -1.559 1.000 0.700 2 ASN B N 1
ATOM 4135 C CA . ASN B 2 2 ? -7.870 -34.393 -2.589 1.000 0.700 2 ASN B CA 1
ATOM 4136 C C . ASN B 2 2 ? -8.934 -33.759 -3.496 1.000 0.700 2 ASN B C 1
ATOM 4137 O O . ASN B 2 2 ? -9.631 -32.837 -3.069 1.000 0.700 2 ASN B O 1
ATOM 4148 N N . VAL B 2 3 ? -9.116 -34.314 -4.703 1.000 0.790 3 VAL B N 1
ATOM 4149 C CA . VAL B 2 3 ? -10.153 -33.921 -5.690 1.000 0.790 3 VAL B CA 1
ATOM 4150 C C . VAL B 2 3 ? -11.546 -33.787 -5.053 1.000 0.790 3 VAL B C 1
ATOM 4151 O O . VAL B 2 3 ? -12.335 -32.920 -5.428 1.000 0.790 3 VAL B O 1
ATOM 4164 N N . SER B 2 4 ? -11.837 -34.587 -4.024 1.000 0.820 4 SER B N 1
ATOM 4165 C CA . SER B 2 4 ? -13.108 -34.569 -3.296 1.000 0.820 4 SER B CA 1
ATOM 4166 C C . SER B 2 4 ? -13.390 -33.264 -2.544 1.000 0.820 4 SER B C 1
ATOM 4167 O O . SER B 2 4 ? -14.546 -32.854 -2.475 1.000 0.820 4 SER B O 1
ATOM 4175 N N . TYR B 2 5 ? -12.372 -32.590 -1.995 1.000 0.830 5 TYR B N 1
ATOM 4176 C CA . TYR B 2 5 ? -12.567 -31.306 -1.309 1.000 0.830 5 TYR B CA 1
ATOM 4177 C C . TYR B 2 5 ? -12.961 -30.211 -2.303 1.000 0.830 5 TYR B C 1
ATOM 4178 O O . TYR B 2 5 ? -13.938 -29.497 -2.077 1.000 0.830 5 TYR B O 1
ATOM 4196 N N . LEU B 2 6 ? -12.236 -30.125 -3.425 1.000 0.870 6 LEU B N 1
ATOM 4197 C CA . LEU B 2 6 ? -12.535 -29.172 -4.496 1.000 0.870 6 LEU B CA 1
ATOM 4198 C C . LEU B 2 6 ? -13.931 -29.408 -5.064 1.000 0.870 6 LEU B C 1
ATOM 4199 O O . LEU B 2 6 ? -14.688 -28.455 -5.197 1.000 0.870 6 LEU B O 1
ATOM 4215 N N . SER B 2 7 ? -14.300 -30.667 -5.310 1.000 0.870 7 SER B N 1
ATOM 4216 C CA . SER B 2 7 ? -15.625 -31.025 -5.835 1.000 0.870 7 SER B CA 1
ATOM 4217 C C . SER B 2 7 ? -16.756 -30.627 -4.877 1.000 0.870 7 SER B C 1
ATOM 4218 O O . SER B 2 7 ? -17.749 -30.041 -5.304 1.000 0.870 7 SER B O 1
ATOM 4226 N N . LYS B 2 8 ? -16.585 -30.855 -3.565 1.000 0.880 8 LYS B N 1
ATOM 4227 C CA . LYS B 2 8 ? -17.560 -30.426 -2.546 1.000 0.880 8 LYS B CA 1
ATOM 4228 C C . LYS B 2 8 ? -17.696 -28.903 -2.474 1.000 0.880 8 LYS B C 1
ATOM 4229 O O . LYS B 2 8 ? -18.807 -28.390 -2.557 1.000 0.880 8 LYS B O 1
ATOM 4248 N N . ARG B 2 9 ? -16.579 -28.170 -2.385 1.000 0.870 9 ARG B N 1
ATOM 4249 C CA . ARG B 2 9 ? -16.580 -26.693 -2.375 1.000 0.870 9 ARG B CA 1
ATOM 4250 C C . ARG B 2 9 ? -17.176 -26.107 -3.653 1.000 0.870 9 ARG B C 1
ATOM 4251 O O . ARG B 2 9 ? -17.886 -25.104 -3.598 1.000 0.870 9 ARG B O 1
ATOM 4272 N N . PHE B 2 10 ? -16.903 -26.741 -4.792 1.000 0.890 10 PHE B N 1
ATOM 4273 C CA . PHE B 2 10 ? -17.480 -26.361 -6.075 1.000 0.890 10 PHE B CA 1
ATOM 4274 C C . PHE B 2 10 ? -19.006 -26.454 -6.024 1.000 0.890 10 PHE B C 1
ATOM 4275 O O . PHE B 2 10 ? -19.679 -25.478 -6.353 1.000 0.890 10 PHE B O 1
ATOM 4292 N N . ALA B 2 11 ? -19.552 -27.580 -5.552 1.000 0.890 11 ALA B N 1
ATOM 4293 C CA . ALA B 2 11 ? -20.993 -27.790 -5.443 1.000 0.890 11 ALA B CA 1
ATOM 4294 C C . ALA B 2 11 ? -21.669 -26.796 -4.486 1.000 0.890 11 ALA B C 1
ATOM 4295 O O . ALA B 2 11 ? -22.716 -26.241 -4.823 1.000 0.890 11 ALA B O 1
ATOM 4302 N N . GLU B 2 12 ? -21.043 -26.499 -3.344 1.000 0.890 12 GLU B N 1
ATOM 4303 C CA . GLU B 2 12 ? -21.536 -25.504 -2.381 1.000 0.890 12 GLU B CA 1
ATOM 4304 C C . GLU B 2 12 ? -21.634 -24.098 -2.993 1.000 0.890 12 GLU B C 1
ATOM 4305 O O . GLU B 2 12 ? -22.642 -23.412 -2.824 1.000 0.890 12 GLU B O 1
ATOM 4317 N N . MET B 2 13 ? -20.609 -23.664 -3.735 1.000 0.890 13 MET B N 1
ATOM 4318 C CA . MET B 2 13 ? -20.554 -22.304 -4.282 1.000 0.890 13 MET B CA 1
ATOM 4319 C C . MET B 2 13 ? -21.314 -22.141 -5.602 1.000 0.890 13 MET B C 1
ATOM 4320 O O . MET B 2 13 ? -21.960 -21.117 -5.822 1.000 0.890 13 MET B O 1
ATOM 4334 N N . LYS B 2 14 ? -21.216 -23.116 -6.510 1.000 0.870 14 LYS B N 1
ATOM 4335 C CA . LYS B 2 14 ? -21.834 -23.059 -7.845 1.000 0.870 14 LYS B CA 1
ATOM 4336 C C . LYS B 2 14 ? -23.241 -23.651 -7.879 1.000 0.870 14 LYS B C 1
ATOM 4337 O O . LYS B 2 14 ? -23.948 -23.416 -8.855 1.000 0.870 14 LYS B O 1
ATOM 4356 N N . LYS B 2 15 ? -23.661 -24.353 -6.820 1.000 0.890 15 LYS B N 1
ATOM 4357 C CA . LYS B 2 15 ? -24.979 -24.999 -6.677 1.000 0.890 15 LYS B CA 1
ATOM 4358 C C . LYS B 2 15 ? -25.243 -26.129 -7.683 1.000 0.890 15 LYS B C 1
ATOM 4359 O O . LYS B 2 15 ? -26.396 -26.430 -7.973 1.000 0.890 15 LYS B O 1
ATOM 4378 N N . TYR B 2 16 ? -24.191 -26.739 -8.226 1.000 0.860 16 TYR B N 1
ATOM 4379 C CA . TYR B 2 16 ? -24.266 -27.942 -9.058 1.000 0.860 16 TYR B CA 1
ATOM 4380 C C . TYR B 2 16 ? -22.945 -28.715 -8.986 1.000 0.860 16 TYR B C 1
ATOM 4381 O O . TYR B 2 16 ? -21.902 -28.139 -8.676 1.000 0.860 16 TYR B O 1
ATOM 4399 N N . GLU B 2 17 ? -22.983 -30.005 -9.299 1.000 0.850 17 GLU B N 1
ATOM 4400 C CA . GLU B 2 17 ? -21.810 -30.881 -9.267 1.000 0.850 17 GLU B CA 1
ATOM 4401 C C . GLU B 2 17 ? -21.130 -30.985 -10.640 1.000 0.850 17 GLU B C 1
ATOM 4402 O O . GLU B 2 17 ? -21.771 -30.873 -11.686 1.000 0.850 17 GLU B O 1
ATOM 4414 N N . THR B 2 18 ? -19.814 -31.199 -10.654 1.000 0.830 18 THR B N 1
ATOM 4415 C CA . THR B 2 18 ? -19.044 -31.387 -11.889 1.000 0.830 18 THR B CA 1
ATOM 4416 C C . THR B 2 18 ? -17.954 -32.434 -11.700 1.000 0.830 18 THR B C 1
ATOM 4417 O O . THR B 2 18 ? -17.183 -32.344 -10.751 1.000 0.830 18 THR B O 1
ATOM 4428 N N . ASP B 2 19 ? -17.829 -33.342 -12.670 1.000 0.810 19 ASP B N 1
ATOM 4429 C CA . ASP B 2 19 ? -16.709 -34.292 -12.781 1.000 0.810 19 ASP B CA 1
ATOM 4430 C C . ASP B 2 19 ? -15.623 -33.802 -13.758 1.000 0.810 19 ASP B C 1
ATOM 4431 O O . ASP B 2 19 ? -14.603 -34.454 -13.973 1.000 0.810 19 ASP B O 1
ATOM 4440 N N . CYS B 2 20 ? -15.826 -32.639 -14.387 1.000 0.870 20 CYS B N 1
ATOM 4441 C CA . CYS B 2 20 ? -14.855 -32.063 -15.314 1.000 0.870 20 CYS B CA 1
ATOM 4442 C C . CYS B 2 20 ? -13.642 -31.499 -14.555 1.000 0.870 20 CYS B C 1
ATOM 4443 O O . CYS B 2 20 ? -13.739 -30.435 -13.936 1.000 0.870 20 CYS B O 1
ATOM 4451 N N . MET B 2 21 ? -12.496 -32.181 -14.665 1.000 0.890 21 MET B N 1
ATOM 4452 C CA . MET B 2 21 ? -11.236 -31.780 -14.023 1.000 0.890 21 MET B CA 1
ATOM 4453 C C . MET B 2 21 ? -10.787 -30.366 -14.424 1.000 0.890 21 MET B C 1
ATOM 4454 O O . MET B 2 21 ? -10.327 -29.616 -13.568 1.000 0.890 21 MET B O 1
ATOM 4468 N N . ASN B 2 22 ? -11.024 -29.943 -15.673 1.000 0.890 22 ASN B N 1
ATOM 4469 C CA . ASN B 2 22 ? -10.725 -28.574 -16.121 1.000 0.890 22 ASN B CA 1
ATOM 4470 C C . ASN B 2 22 ? -11.571 -27.523 -15.388 1.000 0.890 22 ASN B C 1
ATOM 4471 O O . ASN B 2 22 ? -11.032 -26.530 -14.909 1.000 0.890 22 ASN B O 1
ATOM 4482 N N . LYS B 2 23 ? -12.877 -27.767 -15.190 1.000 0.900 23 LYS B N 1
ATOM 4483 C CA . LYS B 2 23 ? -13.729 -26.862 -14.394 1.000 0.900 23 LYS B CA 1
ATOM 4484 C C . LYS B 2 23 ? -13.294 -26.806 -12.931 1.000 0.900 23 LYS B C 1
ATOM 4485 O O . LYS B 2 23 ? -13.365 -25.743 -12.316 1.000 0.900 23 LYS B O 1
ATOM 4504 N N . LEU B 2 24 ? -12.865 -27.940 -12.368 1.000 0.900 24 LEU B N 1
ATOM 4505 C CA . LEU B 2 24 ? -12.321 -27.985 -11.009 1.000 0.900 24 LEU B CA 1
ATOM 4506 C C . LEU B 2 24 ? -10.998 -27.213 -10.903 1.000 0.900 24 LEU B C 1
ATOM 4507 O O . LEU B 2 24 ? -10.765 -26.561 -9.888 1.000 0.900 24 LEU B O 1
ATOM 4523 N N . MET B 2 25 ? -10.170 -27.221 -11.949 1.000 0.910 25 MET B N 1
ATOM 4524 C CA . MET B 2 25 ? -8.949 -26.419 -12.023 1.000 0.910 25 MET B CA 1
ATOM 4525 C C . MET B 2 25 ? -9.225 -24.924 -12.134 1.000 0.910 25 MET B C 1
ATOM 4526 O O . MET B 2 25 ? -8.669 -24.150 -11.356 1.000 0.910 25 MET B O 1
ATOM 4540 N N . ASP B 2 26 ? -10.129 -24.511 -13.019 1.000 0.900 26 ASP B N 1
ATOM 4541 C CA . ASP B 2 26 ? -10.553 -23.110 -13.105 1.000 0.900 26 ASP B CA 1
ATOM 4542 C C . ASP B 2 26 ? -11.132 -22.624 -11.771 1.000 0.900 26 ASP B C 1
ATOM 4543 O O . ASP B 2 26 ? -10.893 -21.495 -11.340 1.000 0.900 26 ASP B O 1
ATOM 4552 N N . PHE B 2 27 ? -11.848 -23.500 -11.065 1.000 0.910 27 PHE B N 1
ATOM 4553 C CA . PHE B 2 27 ? -12.347 -23.207 -9.730 1.000 0.910 27 PHE B CA 1
ATOM 4554 C C . PHE B 2 27 ? -11.239 -23.108 -8.673 1.000 0.910 27 PHE B C 1
ATOM 4555 O O . PHE B 2 27 ? -11.294 -22.208 -7.838 1.000 0.910 27 PHE B O 1
ATOM 4572 N N . ALA B 2 28 ? -10.215 -23.967 -8.710 1.000 0.930 28 ALA B N 1
ATOM 4573 C CA . ALA B 2 28 ? -9.052 -23.849 -7.828 1.000 0.930 28 ALA B CA 1
ATOM 4574 C C . ALA B 2 28 ? -8.312 -22.514 -8.046 1.000 0.930 28 ALA B C 1
ATOM 4575 O O . ALA B 2 28 ? -7.990 -21.829 -7.075 1.000 0.930 28 ALA B O 1
ATOM 4582 N N . LYS B 2 29 ? -8.125 -22.095 -9.307 1.000 0.920 29 LYS B N 1
ATOM 4583 C CA . LYS B 2 29 ? -7.562 -20.778 -9.667 1.000 0.920 29 LYS B CA 1
ATOM 4584 C C . LYS B 2 29 ? -8.411 -19.639 -9.115 1.000 0.920 29 LYS B C 1
ATOM 4585 O O . LYS B 2 29 ? -7.887 -18.723 -8.489 1.000 0.920 29 LYS B O 1
ATOM 4604 N N . PHE B 2 30 ? -9.729 -19.733 -9.283 1.000 0.920 30 PHE B N 1
ATOM 4605 C CA . PHE B 2 30 ? -10.668 -18.762 -8.733 1.000 0.920 30 PHE B CA 1
ATOM 4606 C C . PHE B 2 30 ? -10.551 -18.645 -7.206 1.000 0.920 30 PHE B C 1
ATOM 4607 O O . PHE B 2 30 ? -10.419 -17.540 -6.687 1.000 0.920 30 PHE B O 1
ATOM 4624 N N . LEU B 2 31 ? -10.556 -19.768 -6.485 1.000 0.930 31 LEU B N 1
ATOM 4625 C CA . LEU B 2 31 ? -10.421 -19.777 -5.028 1.000 0.930 31 LEU B CA 1
ATOM 4626 C C . LEU B 2 31 ? -9.085 -19.177 -4.566 1.000 0.930 31 LEU B C 1
ATOM 4627 O O . LEU B 2 31 ? -9.071 -18.440 -3.583 1.000 0.930 31 LEU B O 1
ATOM 4643 N N . TYR B 2 32 ? -7.986 -19.447 -5.273 1.000 0.930 32 TYR B N 1
ATOM 4644 C CA . TYR B 2 32 ? -6.679 -18.869 -4.958 1.000 0.930 32 TYR B CA 1
ATOM 4645 C C . TYR B 2 32 ? -6.650 -17.347 -5.155 1.000 0.930 32 TYR B C 1
ATOM 4646 O O . TYR B 2 32 ? -6.261 -16.624 -4.239 1.000 0.930 32 TYR B O 1
ATOM 4664 N N . ILE B 2 33 ? -7.152 -16.846 -6.290 1.000 0.930 33 ILE B N 1
ATOM 4665 C CA . ILE B 2 33 ? -7.245 -15.398 -6.556 1.000 0.930 33 ILE B CA 1
ATOM 4666 C C . ILE B 2 33 ? -8.115 -14.696 -5.503 1.000 0.930 33 ILE B C 1
ATOM 4667 O O . ILE B 2 33 ? -7.799 -13.594 -5.071 1.000 0.930 33 ILE B O 1
ATOM 4683 N N . GLN B 2 34 ? -9.200 -15.330 -5.049 1.000 0.920 34 GLN B N 1
ATOM 4684 C CA . GLN B 2 34 ? -10.054 -14.784 -3.986 1.000 0.920 34 GLN B CA 1
ATOM 4685 C C . GLN B 2 34 ? -9.446 -14.922 -2.574 1.000 0.920 34 GLN B C 1
ATOM 4686 O O . GLN B 2 34 ? -10.047 -14.471 -1.602 1.000 0.920 34 GLN B O 1
ATOM 4700 N N . GLY B 2 35 ? -8.270 -15.544 -2.431 1.000 0.910 35 GLY B N 1
ATOM 4701 C CA . GLY B 2 35 ? -7.597 -15.740 -1.144 1.000 0.910 35 GLY B CA 1
ATOM 4702 C C . GLY B 2 35 ? -8.194 -16.848 -0.268 1.000 0.910 35 GLY B C 1
ATOM 4703 O O . GLY B 2 35 ? -7.942 -16.871 0.934 1.000 0.910 35 GLY B O 1
ATOM 4707 N N . HIS B 2 36 ? -8.983 -17.761 -0.842 1.000 0.910 36 HIS B N 1
ATOM 4708 C CA . HIS B 2 36 ? -9.570 -18.919 -0.149 1.000 0.910 36 HIS B CA 1
ATOM 4709 C C . HIS B 2 36 ? -8.694 -20.180 -0.178 1.000 0.910 36 HIS B C 1
ATOM 4710 O O . HIS B 2 36 ? -9.035 -21.170 0.468 1.000 0.910 36 HIS B O 1
ATOM 4724 N N . LEU B 2 37 ? -7.607 -20.159 -0.946 1.000 0.910 37 LEU B N 1
ATOM 4725 C CA . LEU B 2 37 ? -6.553 -21.169 -0.942 1.000 0.910 37 LEU B CA 1
ATOM 4726 C C . LEU B 2 37 ? -5.236 -20.466 -0.653 1.000 0.910 37 LEU B C 1
ATOM 4727 O O . LEU B 2 37 ? -4.959 -19.425 -1.251 1.000 0.910 37 LEU B O 1
ATOM 4743 N N . SER B 2 38 ? -4.417 -21.038 0.225 1.000 0.920 38 SER B N 1
ATOM 4744 C CA . SER B 2 38 ? -3.011 -20.645 0.299 1.000 0.920 38 SER B CA 1
ATOM 4745 C C . SER B 2 38 ? -2.279 -21.076 -0.971 1.000 0.920 38 SER B C 1
ATOM 4746 O O . SER B 2 38 ? -2.745 -21.944 -1.715 1.000 0.920 38 SER B O 1
ATOM 4754 N N . ILE B 2 39 ? -1.099 -20.513 -1.216 1.000 0.910 39 ILE B N 1
ATOM 4755 C CA . ILE B 2 39 ? -0.285 -20.921 -2.360 1.000 0.910 39 ILE B CA 1
ATOM 4756 C C . ILE B 2 39 ? 0.122 -22.402 -2.289 1.000 0.910 39 ILE B C 1
ATOM 4757 O O . ILE B 2 39 ? 0.106 -23.100 -3.302 1.000 0.910 39 ILE B O 1
ATOM 4773 N N . THR B 2 40 ? 0.385 -22.927 -1.092 1.000 0.910 40 THR B N 1
ATOM 4774 C CA . THR B 2 40 ? 0.718 -24.341 -0.887 1.000 0.910 40 THR B CA 1
ATOM 4775 C C . THR B 2 40 ? -0.479 -25.237 -1.206 1.000 0.910 40 THR B C 1
ATOM 4776 O O . THR B 2 40 ? -0.337 -26.275 -1.859 1.000 0.910 40 THR B O 1
ATOM 4787 N N . GLU B 2 41 ? -1.687 -24.835 -0.802 1.000 0.910 41 GLU B N 1
ATOM 4788 C CA . GLU B 2 41 ? -2.921 -25.544 -1.151 1.000 0.910 41 GLU B CA 1
ATOM 4789 C C . GLU B 2 41 ? -3.237 -25.444 -2.648 1.000 0.910 41 GLU B C 1
ATOM 4790 O O . GLU B 2 41 ? -3.639 -26.445 -3.251 1.000 0.910 41 GLU B O 1
ATOM 4802 N N . PHE B 2 42 ? -3.013 -24.277 -3.261 1.000 0.930 42 PHE B N 1
ATOM 4803 C CA . PHE B 2 42 ? -3.151 -24.063 -4.700 1.000 0.930 42 PHE B CA 1
ATOM 4804 C C . PHE B 2 42 ? -2.184 -24.960 -5.484 1.000 0.930 42 PHE B C 1
ATOM 4805 O O . PHE B 2 42 ? -2.634 -25.732 -6.330 1.000 0.930 42 PHE B O 1
ATOM 4822 N N . ARG B 2 43 ? -0.889 -24.977 -5.134 1.000 0.900 43 ARG B N 1
ATOM 4823 C CA . ARG B 2 43 ? 0.122 -25.866 -5.736 1.000 0.900 43 ARG B CA 1
ATOM 4824 C C . ARG B 2 43 ? -0.294 -27.333 -5.647 1.000 0.900 43 ARG B C 1
ATOM 4825 O O . ARG B 2 43 ? -0.287 -28.048 -6.648 1.000 0.900 43 ARG B O 1
ATOM 4846 N N . ASN B 2 44 ? -0.681 -27.792 -4.456 1.000 0.910 44 ASN B N 1
ATOM 4847 C CA . ASN B 2 44 ? -1.107 -29.177 -4.240 1.000 0.910 44 ASN B CA 1
ATOM 4848 C C . ASN B 2 44 ? -2.375 -29.522 -5.036 1.000 0.910 44 ASN B C 1
ATOM 4849 O O . ASN B 2 44 ? -2.503 -30.639 -5.535 1.000 0.910 44 ASN B O 1
ATOM 4860 N N . SER B 2 45 ? -3.298 -28.566 -5.173 1.000 0.920 45 SER B N 1
ATOM 4861 C CA . SER B 2 45 ? -4.505 -28.714 -5.988 1.000 0.920 45 SER B CA 1
ATOM 4862 C C . SER B 2 45 ? -4.165 -28.879 -7.464 1.000 0.920 45 SER B C 1
ATOM 4863 O O . SER B 2 45 ? -4.643 -29.828 -8.081 1.000 0.920 45 SER B O 1
ATOM 4871 N N . MET B 2 46 ? -3.301 -28.016 -8.007 1.000 0.910 46 MET B N 1
ATOM 4872 C CA . MET B 2 46 ? -2.831 -28.097 -9.395 1.000 0.910 46 MET B CA 1
ATOM 4873 C C . MET B 2 46 ? -2.160 -29.445 -9.675 1.000 0.910 46 MET B C 1
ATOM 4874 O O . MET B 2 46 ? -2.527 -30.117 -10.634 1.000 0.910 46 MET B O 1
ATOM 4888 N N . LYS B 2 47 ? -1.277 -29.908 -8.776 1.000 0.920 47 LYS B N 1
ATOM 4889 C CA . LYS B 2 47 ? -0.617 -31.222 -8.882 1.000 0.920 47 LYS B CA 1
ATOM 4890 C C . LYS B 2 47 ? -1.612 -32.366 -9.048 1.000 0.920 47 LYS B C 1
ATOM 4891 O O . LYS B 2 47 ? -1.452 -33.227 -9.908 1.000 0.920 47 LYS B O 1
ATOM 4910 N N . VAL B 2 48 ? -2.626 -32.398 -8.184 1.000 0.920 48 VAL B N 1
ATOM 4911 C CA . VAL B 2 48 ? -3.619 -33.472 -8.178 1.000 0.920 48 VAL B CA 1
ATOM 4912 C C . VAL B 2 48 ? -4.525 -33.373 -9.404 1.000 0.920 48 VAL B C 1
ATOM 4913 O O . VAL B 2 48 ? -4.822 -34.398 -10.007 1.000 0.920 48 VAL B O 1
ATOM 4926 N N . LEU B 2 49 ? -4.955 -32.173 -9.792 1.000 0.920 49 LEU B N 1
ATOM 4927 C CA . LEU B 2 49 ? -5.835 -31.974 -10.943 1.000 0.920 49 LEU B CA 1
ATOM 4928 C C . LEU B 2 49 ? -5.142 -32.335 -12.263 1.000 0.920 49 LEU B C 1
ATOM 4929 O O . LEU B 2 49 ? -5.715 -33.090 -13.044 1.000 0.920 49 LEU B O 1
ATOM 4945 N N . GLU B 2 50 ? -3.906 -31.883 -12.483 1.000 0.910 50 GLU B N 1
ATOM 4946 C CA . GLU B 2 50 ? -3.119 -32.236 -13.676 1.000 0.910 50 GLU B CA 1
ATOM 4947 C C . GLU B 2 50 ? -2.817 -33.740 -13.726 1.000 0.910 50 GLU B C 1
ATOM 4948 O O . GLU B 2 50 ? -2.964 -34.370 -14.772 1.000 0.910 50 GLU B O 1
ATOM 4960 N N . ALA B 2 51 ? -2.518 -34.365 -12.580 1.000 0.900 51 ALA B N 1
ATOM 4961 C CA . ALA B 2 51 ? -2.366 -35.819 -12.497 1.000 0.900 51 ALA B CA 1
ATOM 4962 C C . ALA B 2 51 ? -3.662 -36.596 -12.816 1.000 0.900 51 ALA B C 1
ATOM 4963 O O . ALA B 2 51 ? -3.594 -37.768 -13.180 1.000 0.900 51 ALA B O 1
ATOM 4970 N N . ASN B 2 52 ? -4.836 -35.962 -12.696 1.000 0.890 52 ASN B N 1
ATOM 4971 C CA . ASN B 2 52 ? -6.136 -36.517 -13.095 1.000 0.890 52 ASN B CA 1
ATOM 4972 C C . ASN B 2 52 ? -6.570 -36.065 -14.506 1.000 0.890 52 ASN B C 1
ATOM 4973 O O . ASN B 2 52 ? -7.733 -36.226 -14.875 1.000 0.890 52 ASN B O 1
ATOM 4984 N N . GLY B 2 53 ? -5.650 -35.516 -15.305 1.000 0.880 53 GLY B N 1
ATOM 4985 C CA . GLY B 2 53 ? -5.905 -35.123 -16.690 1.000 0.880 53 GLY B CA 1
ATOM 4986 C C . GLY B 2 53 ? -6.519 -33.732 -16.862 1.000 0.880 53 GLY B C 1
ATOM 4987 O O . GLY B 2 53 ? -7.098 -33.463 -17.912 1.000 0.880 53 GLY B O 1
ATOM 4991 N N . ALA B 2 54 ? -6.438 -32.846 -15.860 1.000 0.890 54 ALA B N 1
ATOM 4992 C CA . ALA B 2 54 ? -6.715 -31.431 -16.090 1.000 0.890 54 ALA B CA 1
ATOM 4993 C C . ALA B 2 54 ? -5.624 -30.829 -16.986 1.000 0.890 54 ALA B C 1
ATOM 4994 O O . ALA B 2 54 ? -4.436 -30.974 -16.709 1.000 0.890 54 ALA B O 1
ATOM 5001 N N . GLU B 2 55 ? -6.026 -30.114 -18.028 1.000 0.820 55 GLU B N 1
ATOM 5002 C CA . GLU B 2 55 ? -5.120 -29.449 -18.957 1.000 0.820 55 GLU B CA 1
ATOM 5003 C C . GLU B 2 55 ? -5.388 -27.951 -18.931 1.000 0.820 55 GLU B C 1
ATOM 5004 O O . GLU B 2 55 ? -6.535 -27.495 -18.984 1.000 0.820 55 GLU B O 1
ATOM 5016 N N . SER B 2 56 ? -4.324 -27.161 -18.789 1.000 0.710 56 SER B N 1
ATOM 5017 C CA . SER B 2 56 ? -4.473 -25.710 -18.846 1.000 0.710 56 SER B CA 1
ATOM 5018 C C . SER B 2 56 ? -4.805 -25.294 -20.277 1.000 0.710 56 SER B C 1
ATOM 5019 O O . SER B 2 56 ? -4.212 -25.844 -21.209 1.000 0.710 56 SER B O 1
ATOM 5027 N N . PRO B 2 57 ? -5.705 -24.310 -20.477 1.000 0.580 57 PRO B N 1
ATOM 5028 C CA . PRO B 2 57 ? -5.989 -23.820 -21.812 1.000 0.580 57 PRO B CA 1
ATOM 5029 C C . PRO B 2 57 ? -4.678 -23.346 -22.427 1.000 0.580 57 PRO B C 1
ATOM 5030 O O . PRO B 2 57 ? -3.973 -22.519 -21.836 1.000 0.580 57 PRO B O 1
ATOM 5041 N N . ALA B 2 58 ? -4.343 -23.870 -23.602 1.000 0.510 58 ALA B N 1
ATOM 5042 C CA . ALA B 2 58 ? -3.314 -23.253 -24.410 1.000 0.510 58 ALA B CA 1
ATOM 5043 C C . ALA B 2 58 ? -3.833 -21.856 -24.758 1.000 0.510 58 ALA B C 1
ATOM 5044 O O . ALA B 2 58 ? -4.810 -21.715 -25.491 1.000 0.510 58 ALA B O 1
ATOM 5051 N N . TYR B 2 59 ? -3.231 -20.819 -24.181 1.000 0.430 59 TYR B N 1
ATOM 5052 C CA . TYR B 2 59 ? -3.434 -19.477 -24.699 1.000 0.430 59 TYR B CA 1
ATOM 5053 C C . TYR B 2 59 ? -2.814 -19.464 -26.088 1.000 0.430 59 TYR B C 1
ATOM 5054 O O . TYR B 2 59 ? -1.593 -19.382 -26.235 1.000 0.430 59 TYR B O 1
ATOM 5072 N N . GLU B 2 60 ? -3.658 -19.592 -27.105 1.000 0.330 60 GLU B N 1
ATOM 5073 C CA . GLU B 2 60 ? -3.262 -19.205 -28.444 1.000 0.330 60 GLU B CA 1
ATOM 5074 C C . GLU B 2 60 ? -2.910 -17.719 -28.390 1.000 0.330 60 GLU B C 1
ATOM 5075 O O . GLU B 2 60 ? -3.748 -16.861 -28.105 1.000 0.330 60 GLU B O 1
ATOM 5087 N N . MET B 2 61 ? -1.628 -17.426 -28.591 1.000 0.330 61 MET B N 1
ATOM 5088 C CA . MET B 2 61 ? -1.184 -16.065 -28.823 1.000 0.330 61 MET B CA 1
ATOM 5089 C C . MET B 2 61 ? -1.661 -15.640 -30.208 1.000 0.330 61 MET B C 1
ATOM 5090 O O . MET B 2 61 ? -1.050 -16.027 -31.205 1.000 0.330 61 MET B O 1
ATOM 5104 N N . ASN B 2 62 ? -2.726 -14.841 -30.244 1.000 0.230 62 ASN B N 1
ATOM 5105 C CA . ASN B 2 62 ? -2.881 -13.855 -31.312 1.000 0.230 62 ASN B CA 1
ATOM 5106 C C . ASN B 2 62 ? -1.883 -12.710 -31.110 1.000 0.230 62 ASN B C 1
ATOM 5107 O O . ASN B 2 62 ? -1.665 -12.325 -29.937 1.000 0.230 62 ASN B O 1
#

B-factor: mean 0.84, std 0.14, range [0.23, 0.96]

Solvent-accessible surface area: 19035 Å² total; per-residue (Å²): 145,58,51,110,92,39,26,148,65,0,58,57,20,58,145,65,21,74,79,134,112,25,68,12,130,96,10,0,56,28,0,58,97,4,0,89,1,6,0,3,0,1,21,146,209,0,118,3,34,5,71,6,58,67,66,162,50,165,36,101,105,4,102,126,9,24,140,88,138,75,4,48,120,96,2,16,124,22,3,92,105,10,108,125,37,29,42,42,31,67,68,124,36,172,200,35,53,32,40,102,138,8,108,70,6,44,122,69,18,27,8,0,0,3,13,0,93,12,75,76,114,36,4,0,6,0,1,0,9,23,88,158,94,128,6,86,108,70,10,34,83,1,0,81,91,0,3,65,4,0,0,97,7,5,70,63,53,87,57,67,109,122,123,100,91,60,147,26,101,41,50,1,12,116,2,0,8,42,0,22,39,39,11,1,52,0,0,22,69,0,18,93,85,16,152,42,76,84,17,97,5,54,26,31,130,3,6,119,155,29,68,29,92,144,75,35,0,85,77,0,16,128,60,0,68,98,39,40,0,2,94,37,173,89,79,59,207,154,11,30,71,0,88,9,99,17,96,69,0,35,92,22,10,115,71,2,118,83,191,76,105,34,67,93,2,35,144,105,7,27,121,90,101,185,105,152,17,137,57,45,64,98,0,1,75,5,0,29,83,8,0,56,103,49,121,9,59,3,16,77,0,54,53,0,0,103,43,0,48,89,81,54,5,132,40,89,94,201,160,137,206